Protein AF-A0A1H6WUT4-F1 (afdb_monomer)

Radius of gyration: 21.3 Å; Cα contacts (8 Å, |Δi|>4): 400; chains: 1; bounding box: 52×47×61 Å

InterPro domains:
  IPR001387 Cro/C1-type, helix-turn-helix domain [PF01381] (263-311)
  IPR001387 Cro/C1-type, helix-turn-helix domain [PS50943] (28-77)
  IPR001387 Cro/C1-type, helix-turn-helix domain [PS50943] (262-315)
  IPR001387 Cro/C1-type, helix-turn-helix domain [SM00530] (23-77)
  IPR001387 Cro/C1-type, helix-turn-helix domain [SM00530] (261-315)
  IPR001387 Cro/C1-type, helix-turn-helix domain [cd00093] (26-73)
  IPR001387 Cro/C1-type, helix-turn-helix domain [cd00093] (262-315)
  IPR010982 Lambda repressor-like, DNA-binding domain superfamily [SSF47413] (19-80)
  IPR010982 Lambda repressor-like, DNA-binding domain superfamily [SSF47413] (259-316)
  IPR011990 Tetratricopeptide-like helical domain superfamily [G3DSA:1.25.40.10] (15-260)
  IPR011990 Tetratricopeptide-like helical domain superfamily [G3DSA:1.25.40.10] (261-324)
  IPR053163 HTH-type transcriptional regulator Rgg-like [PTHR37038] (19-124)

Secondary structure (DSSP, 8-state):
---EEEE---S-S-PPEEEHHHHHHHHHHHTT--HHHHHTTTS-HHHHHHHTTTSSPPPHHHHHHHHHHTT--STTEEEEE-HHHHHHHHHHHHHHHHHHTT-HHHHHHHHHT--SPPPHHHHHHHHHHHHHHHT-HHHHHHHHHHH-TTGGG--GGG----HHHHHHHHHHHHHTTHHHH-HHHHHHHHHHHHHHS-HHHHHHHHHHHHHHHHTS---HHHHHHHHHHHHHHHHHHHHHT----TTPPP----EEEHHHHHHHHHHHTT--HHHHHTTTS-HHHHHHHHTTSS---HHHHHHHHHHTT--SSEEEPPTTS-GGGT-

Sequence (327 aa):
MDYAMIVSCKGSEIMKTIDIGALCYRVRKRRDISQEKLIYGICKQSAYSKFEKNEISLSKDMTERLLKRLGLSSSNFLFLISQKDHEYQKWKKHLIQLINVKDYDKAFKALQLRKEKENDLQHQFHLFILGYLTNDLNMIQQALLITLPKLNHIYLPEMALSADEMKMLLYYWKKEGRLLQNTNVIKNCMEYTDLYYVDEEKAKLFDYELDIMKQIKMEEKDQLLYRYFSMKRDALFHQYHFHHDALSFEIANNSMPLHTYLYNKRIEKNMTQEEISENICSVVTYSRFESGKQDMNSNSIKQLFHKLNLEYGYVLCDDHWQIDDVL

Structure (mmCIF, N/CA/C/O backbone):
data_AF-A0A1H6WUT4-F1
#
_entry.id   AF-A0A1H6WUT4-F1
#
loop_
_atom_site.group_PDB
_atom_site.id
_atom_site.type_symbol
_atom_site.label_atom_id
_atom_site.label_alt_id
_atom_site.label_comp_id
_atom_site.label_asym_id
_atom_site.label_entity_id
_atom_site.label_seq_id
_atom_site.pdbx_PDB_ins_code
_atom_site.Cartn_x
_atom_site.Cartn_y
_atom_site.Cartn_z
_atom_site.occupancy
_atom_site.B_iso_or_equiv
_atom_site.auth_seq_id
_atom_site.auth_comp_id
_atom_site.auth_asym_id
_atom_site.auth_atom_id
_atom_site.pdbx_PDB_model_num
ATOM 1 N N . MET A 1 1 ? 5.344 5.199 -16.132 1.00 40.03 1 MET A N 1
ATOM 2 C CA . MET A 1 1 ? 6.516 4.387 -15.761 1.00 40.03 1 MET A CA 1
ATOM 3 C C . MET A 1 1 ? 5.986 3.018 -15.448 1.00 40.03 1 MET A C 1
ATOM 5 O O . MET A 1 1 ? 4.986 2.935 -14.742 1.00 40.03 1 MET A O 1
ATOM 9 N N . ASP A 1 2 ? 6.606 1.998 -16.017 1.00 48.25 2 ASP A N 1
ATOM 10 C CA . ASP A 1 2 ? 6.235 0.609 -15.799 1.00 48.25 2 ASP A CA 1
ATOM 11 C C . ASP A 1 2 ? 7.256 -0.009 -14.854 1.00 48.25 2 ASP A C 1
ATOM 13 O O . ASP A 1 2 ? 8.460 0.207 -14.986 1.00 48.25 2 ASP A O 1
ATOM 17 N N . TYR A 1 3 ? 6.751 -0.750 -13.882 1.00 61.97 3 TYR A N 1
ATOM 18 C CA . TYR A 1 3 ? 7.521 -1.354 -12.809 1.00 61.97 3 TYR A CA 1
ATOM 19 C C . TYR A 1 3 ? 7.647 -2.840 -13.133 1.00 61.97 3 TYR A C 1
ATOM 21 O O . TYR A 1 3 ? 6.720 -3.422 -13.707 1.00 61.97 3 TYR A O 1
ATOM 29 N N . ALA A 1 4 ? 8.772 -3.449 -12.774 1.00 55.84 4 ALA A N 1
ATOM 30 C CA . ALA A 1 4 ? 8.865 -4.903 -12.721 1.00 55.84 4 ALA A CA 1
ATOM 31 C C . ALA A 1 4 ? 8.655 -5.343 -11.268 1.00 55.84 4 ALA A C 1
ATOM 33 O O . ALA A 1 4 ? 8.980 -4.614 -10.333 1.00 55.84 4 ALA A O 1
ATOM 34 N N . MET A 1 5 ? 8.105 -6.530 -11.064 1.00 57.53 5 MET A N 1
ATOM 35 C CA . MET A 1 5 ? 8.052 -7.174 -9.755 1.00 57.53 5 MET A CA 1
ATOM 36 C C . MET A 1 5 ? 8.759 -8.515 -9.847 1.00 57.53 5 MET A C 1
ATOM 38 O O . MET A 1 5 ? 8.739 -9.159 -10.895 1.00 57.53 5 MET A O 1
ATOM 42 N N . ILE A 1 6 ? 9.417 -8.863 -8.749 1.00 55.28 6 ILE A N 1
ATOM 43 C CA . ILE A 1 6 ? 10.094 -10.131 -8.486 1.00 55.28 6 ILE A CA 1
ATOM 44 C C . ILE A 1 6 ? 9.696 -10.516 -7.057 1.00 55.28 6 ILE A C 1
ATOM 46 O O . ILE A 1 6 ? 9.450 -9.636 -6.237 1.00 55.28 6 ILE A O 1
ATOM 50 N N . VAL A 1 7 ? 9.617 -11.796 -6.708 1.00 49.38 7 VAL A N 1
ATOM 51 C CA . VAL A 1 7 ? 9.350 -12.201 -5.314 1.00 49.38 7 VAL A CA 1
ATOM 52 C C . VAL A 1 7 ? 10.631 -12.478 -4.540 1.00 49.38 7 VAL A C 1
ATOM 54 O O . VAL A 1 7 ? 11.606 -13.002 -5.074 1.00 49.38 7 VAL A O 1
ATOM 57 N N . SER A 1 8 ? 10.604 -12.134 -3.253 1.00 43.28 8 SER A N 1
ATOM 58 C CA . SER A 1 8 ? 11.626 -12.486 -2.272 1.00 43.28 8 SER A CA 1
ATOM 59 C C . SER A 1 8 ? 11.173 -13.712 -1.472 1.00 43.28 8 SER A C 1
ATOM 61 O O . SER A 1 8 ? 10.745 -13.581 -0.326 1.00 43.28 8 SER A O 1
ATOM 63 N N . CYS A 1 9 ? 11.265 -14.908 -2.057 1.00 42.28 9 CYS A N 1
ATOM 64 C CA . CYS A 1 9 ? 10.932 -16.142 -1.341 1.00 42.28 9 CYS A CA 1
ATOM 65 C C . CYS A 1 9 ? 11.987 -16.512 -0.288 1.00 42.28 9 CYS A C 1
ATOM 67 O O . CYS A 1 9 ? 13.192 -16.371 -0.503 1.00 42.28 9 CYS A O 1
ATOM 69 N N . LYS A 1 10 ? 11.509 -17.073 0.825 1.00 39.03 10 LYS A N 1
ATOM 70 C CA . LYS A 1 10 ? 12.271 -17.967 1.704 1.00 39.03 10 LYS A CA 1
ATOM 71 C C . LYS A 1 10 ? 11.689 -19.369 1.526 1.00 39.03 10 LYS A C 1
ATOM 73 O O . LYS A 1 10 ? 10.478 -19.504 1.593 1.00 39.03 10 LYS A O 1
ATOM 78 N N . GLY A 1 11 ? 12.530 -20.388 1.369 1.00 39.09 11 GLY A N 1
ATOM 79 C CA . GLY A 1 11 ? 12.075 -21.771 1.173 1.00 39.09 11 GLY A CA 1
ATOM 80 C C . GLY A 1 11 ? 12.078 -22.210 -0.292 1.00 39.09 11 GLY A C 1
ATOM 81 O O . GLY A 1 11 ? 12.146 -21.384 -1.204 1.00 39.09 11 GLY A O 1
ATOM 82 N N . SER A 1 12 ? 12.101 -23.525 -0.497 1.00 39.50 12 SER A N 1
ATOM 83 C CA . SER A 1 12 ? 12.397 -24.164 -1.779 1.00 39.50 12 SER A CA 1
ATOM 84 C C . SER A 1 12 ? 11.651 -25.488 -1.940 1.00 39.50 12 SER A C 1
ATOM 86 O O . SER A 1 12 ? 11.967 -26.430 -1.220 1.00 39.50 12 SER A O 1
ATOM 88 N N . GLU A 1 13 ? 10.774 -25.588 -2.939 1.00 42.19 13 GLU A N 1
ATOM 89 C CA . GLU A 1 13 ? 10.870 -26.517 -4.080 1.00 42.19 13 GLU A CA 1
ATOM 90 C C . GLU A 1 13 ? 9.737 -26.224 -5.093 1.00 42.19 13 GLU A C 1
ATOM 92 O O . GLU A 1 13 ? 8.742 -25.603 -4.753 1.00 42.19 13 GLU A O 1
ATOM 97 N N . ILE A 1 14 ? 9.935 -26.575 -6.374 1.00 40.59 14 ILE A N 1
ATOM 98 C CA . ILE A 1 14 ? 8.989 -26.413 -7.512 1.00 40.59 14 ILE A CA 1
ATOM 99 C C . ILE A 1 14 ? 8.104 -25.141 -7.473 1.00 40.59 14 ILE A C 1
ATOM 101 O O . ILE A 1 14 ? 6.873 -25.186 -7.463 1.00 40.59 14 ILE A O 1
ATOM 105 N N . MET A 1 15 ? 8.744 -23.974 -7.545 1.00 48.25 15 MET A N 1
ATOM 106 C CA . MET A 1 15 ? 8.045 -22.693 -7.663 1.00 48.25 15 MET A CA 1
ATOM 107 C C . MET A 1 15 ? 7.322 -22.572 -9.012 1.00 48.25 15 MET A C 1
ATOM 109 O O . MET A 1 15 ? 7.964 -22.536 -10.063 1.00 48.25 15 MET A O 1
ATOM 113 N N . LYS A 1 16 ? 5.991 -22.436 -8.997 1.00 52.38 16 LYS A N 1
ATOM 114 C CA . LYS A 1 16 ? 5.232 -21.963 -10.168 1.00 52.38 16 LYS A CA 1
ATOM 115 C C . LYS A 1 16 ? 5.210 -20.432 -10.162 1.00 52.38 16 LYS A C 1
ATOM 117 O O . LYS A 1 16 ? 4.917 -19.812 -9.139 1.00 52.38 16 LYS A O 1
ATOM 122 N N . THR A 1 17 ? 5.504 -19.833 -11.311 1.00 59.47 17 THR A N 1
ATOM 123 C CA . THR A 1 17 ? 5.595 -18.382 -11.488 1.00 59.47 17 THR A CA 1
ATOM 124 C C . THR A 1 17 ? 4.282 -17.831 -12.057 1.00 59.47 17 THR A C 1
ATOM 126 O O . THR A 1 17 ? 3.708 -18.379 -13.001 1.00 59.47 17 THR A O 1
ATOM 129 N N . ILE A 1 18 ? 3.752 -16.756 -11.465 1.00 67.69 18 ILE A N 1
ATOM 130 C CA . ILE A 1 18 ? 2.485 -16.119 -11.866 1.00 67.69 18 ILE A CA 1
ATOM 131 C C . ILE A 1 18 ? 2.655 -14.605 -11.995 1.00 67.69 18 ILE A C 1
ATOM 133 O O . ILE A 1 18 ? 3.284 -13.983 -11.153 1.00 67.69 18 ILE A O 1
ATOM 137 N N . ASP A 1 19 ? 2.083 -13.976 -13.020 1.00 79.62 19 ASP A N 1
ATOM 138 C CA . ASP A 1 19 ? 2.068 -12.510 -13.088 1.00 79.62 19 ASP A CA 1
ATOM 139 C C . ASP A 1 19 ? 1.200 -11.908 -11.968 1.00 79.62 19 ASP A C 1
ATOM 141 O O . ASP A 1 19 ? 0.126 -12.425 -11.641 1.00 79.62 19 ASP A O 1
ATOM 145 N N . ILE A 1 20 ? 1.640 -10.786 -11.403 1.00 81.75 20 ILE A N 1
ATOM 146 C CA . ILE A 1 20 ? 0.923 -10.035 -10.366 1.00 81.75 20 ILE A CA 1
ATOM 147 C C . ILE A 1 20 ? -0.528 -9.673 -10.750 1.00 81.75 20 ILE A C 1
ATOM 149 O O . ILE A 1 20 ? -1.420 -9.697 -9.896 1.00 81.75 20 ILE A O 1
ATOM 153 N N . GLY A 1 21 ? -0.789 -9.371 -12.023 1.00 87.06 21 GLY A N 1
ATOM 154 C CA . GLY A 1 21 ? -2.115 -9.064 -12.554 1.00 87.06 21 GLY A CA 1
ATOM 155 C C . GLY A 1 21 ? -3.026 -10.287 -12.547 1.00 87.06 21 GLY A C 1
ATOM 156 O O . GLY A 1 21 ? -4.148 -10.236 -12.031 1.00 87.06 21 GLY A O 1
ATOM 157 N N . ALA A 1 22 ? -2.505 -11.414 -13.032 1.00 84.44 22 ALA A N 1
ATOM 158 C CA . ALA A 1 22 ? -3.178 -12.707 -12.988 1.00 84.44 22 ALA A CA 1
ATOM 159 C C . ALA A 1 22 ? -3.416 -13.198 -11.545 1.00 84.44 22 ALA A C 1
ATOM 161 O O . ALA A 1 22 ? -4.485 -13.743 -11.260 1.00 84.44 22 ALA A O 1
ATOM 162 N N . LEU A 1 23 ? -2.477 -12.968 -10.618 1.00 85.12 23 LEU A N 1
ATOM 163 C CA . LEU A 1 23 ? -2.671 -13.237 -9.187 1.00 85.12 23 LEU A CA 1
ATOM 164 C C . LEU A 1 23 ? -3.844 -12.424 -8.632 1.00 85.12 23 LEU A C 1
ATOM 166 O O . LEU A 1 23 ? -4.740 -12.987 -7.998 1.00 85.12 23 LEU A O 1
ATOM 170 N N . CYS A 1 24 ? -3.870 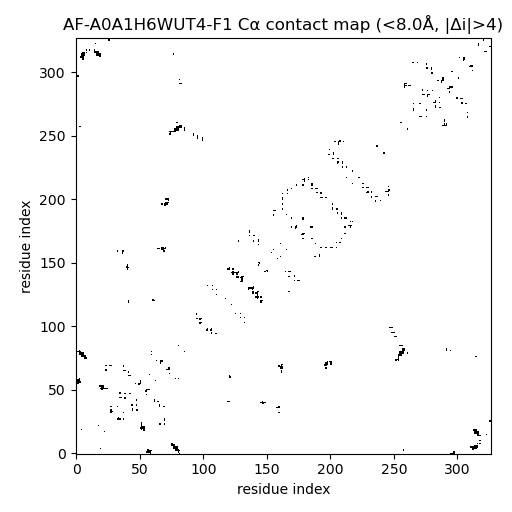-11.117 -8.911 1.00 89.38 24 CYS A N 1
ATOM 171 C CA . CYS A 1 24 ? -4.958 -10.249 -8.473 1.00 89.38 24 CYS A CA 1
ATOM 172 C C . CYS A 1 24 ? -6.311 -10.733 -9.012 1.00 89.38 24 CYS A C 1
ATOM 174 O O . CYS A 1 24 ? -7.248 -10.868 -8.229 1.00 89.38 24 CYS A O 1
ATOM 176 N N . TYR A 1 25 ? -6.396 -11.080 -10.301 1.00 91.56 25 TYR A N 1
ATOM 177 C CA . TYR A 1 25 ? -7.600 -11.660 -10.906 1.00 91.56 25 TYR A CA 1
ATOM 178 C C . TYR A 1 25 ? -8.086 -12.913 -10.162 1.00 91.56 25 TYR A C 1
ATOM 180 O O . TYR A 1 25 ? -9.265 -12.995 -9.807 1.00 91.56 25 TYR A O 1
ATOM 188 N N . ARG A 1 26 ? -7.192 -13.876 -9.893 1.00 86.75 26 ARG A N 1
ATOM 189 C CA . ARG A 1 26 ? -7.545 -15.152 -9.243 1.00 86.75 26 ARG A CA 1
ATOM 190 C C . ARG A 1 26 ? -8.041 -14.946 -7.815 1.00 86.75 26 ARG A C 1
ATOM 192 O O . ARG A 1 26 ? -9.140 -15.392 -7.485 1.00 86.75 26 ARG A O 1
ATOM 199 N N . VAL A 1 27 ? -7.284 -14.221 -6.987 1.00 87.06 27 VAL A N 1
ATOM 200 C CA . VAL A 1 27 ? -7.659 -13.958 -5.584 1.00 87.06 27 VAL A CA 1
ATOM 201 C C . VAL A 1 27 ? -8.952 -13.144 -5.514 1.00 87.06 27 VAL A C 1
ATOM 203 O O . VAL A 1 27 ? -9.839 -13.460 -4.719 1.00 87.06 27 VAL A O 1
ATOM 206 N N . ARG A 1 28 ? -9.11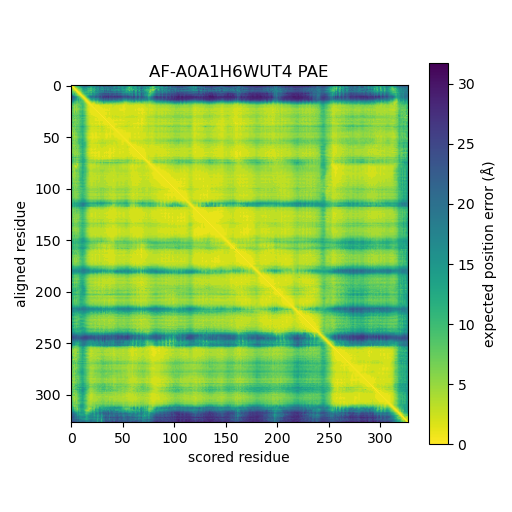8 -12.153 -6.400 1.00 92.19 28 ARG A N 1
ATOM 207 C CA . ARG A 1 28 ? -10.351 -11.366 -6.509 1.00 92.19 28 ARG A CA 1
ATOM 208 C C . ARG A 1 28 ? -11.559 -12.241 -6.860 1.00 92.19 28 ARG A C 1
ATOM 210 O O . ARG A 1 28 ? -12.612 -12.084 -6.246 1.00 92.19 28 ARG A O 1
ATOM 217 N N . LYS A 1 29 ? -11.419 -13.150 -7.831 1.00 93.12 29 LYS A N 1
ATOM 218 C CA . LYS A 1 29 ? -12.494 -14.052 -8.274 1.00 93.12 29 LYS A CA 1
ATOM 219 C C . LYS A 1 29 ? -12.884 -15.076 -7.212 1.00 93.12 29 LYS A C 1
ATOM 221 O O . LYS A 1 29 ? -14.074 -15.252 -6.984 1.00 93.12 29 LYS A O 1
ATOM 226 N N . ARG A 1 30 ? -11.912 -15.682 -6.525 1.00 86.75 30 ARG A N 1
ATOM 227 C CA . ARG A 1 30 ? -12.153 -16.618 -5.408 1.00 86.75 30 ARG A CA 1
ATOM 228 C C . ARG A 1 30 ? -12.887 -15.967 -4.229 1.00 86.75 30 ARG A C 1
ATOM 230 O O . ARG A 1 30 ? -13.641 -16.637 -3.538 1.00 86.75 30 ARG A O 1
ATOM 237 N N . ARG A 1 31 ? -12.691 -14.660 -4.017 1.00 84.94 31 ARG A N 1
ATOM 238 C CA . ARG A 1 31 ? -13.345 -13.863 -2.961 1.00 84.94 31 ARG A CA 1
ATOM 239 C C . ARG A 1 31 ? -14.644 -13.165 -3.401 1.00 84.94 31 ARG A C 1
ATOM 241 O O . ARG A 1 31 ? -15.154 -12.339 -2.652 1.00 84.94 31 ARG A O 1
ATOM 248 N N . ASP A 1 32 ? -15.131 -13.440 -4.614 1.00 89.38 32 ASP A N 1
ATOM 249 C CA . ASP A 1 32 ? -16.281 -12.779 -5.258 1.00 89.38 32 ASP A CA 1
ATOM 250 C C . ASP A 1 32 ? -16.263 -11.235 -5.185 1.00 89.38 32 ASP A C 1
ATOM 252 O O . ASP A 1 32 ? -17.256 -10.549 -4.941 1.00 89.38 32 ASP A O 1
ATOM 256 N N . ILE A 1 33 ? -15.082 -10.647 -5.385 1.00 91.50 33 ILE A N 1
ATOM 257 C CA . ILE A 1 33 ? -14.912 -9.192 -5.412 1.00 91.50 33 ILE A CA 1
ATOM 258 C C . ILE A 1 33 ? -15.063 -8.705 -6.866 1.00 91.50 33 ILE A C 1
ATOM 260 O O . ILE A 1 33 ? -14.434 -9.223 -7.793 1.00 91.50 33 ILE A O 1
ATOM 264 N N . SER A 1 34 ? -15.876 -7.675 -7.117 1.00 94.38 34 SER A N 1
ATOM 265 C CA . SER A 1 34 ? -15.934 -7.047 -8.446 1.00 94.38 34 SER A CA 1
ATOM 266 C C . SER A 1 34 ? -14.681 -6.196 -8.709 1.00 94.38 34 SER A C 1
ATOM 268 O O . SER A 1 34 ? -14.040 -5.712 -7.775 1.00 94.38 34 SER A O 1
ATOM 270 N N . GLN A 1 35 ? -14.308 -5.997 -9.981 1.00 96.06 35 GLN A N 1
ATOM 271 C CA . GLN A 1 35 ? -13.203 -5.083 -10.317 1.00 96.06 35 GLN A CA 1
ATOM 272 C C . GLN A 1 35 ? -13.487 -3.676 -9.767 1.00 96.06 35 GLN A C 1
ATOM 274 O O . GLN A 1 35 ? -12.628 -3.100 -9.111 1.00 96.06 35 GLN A O 1
ATOM 279 N N . GLU A 1 36 ? -14.717 -3.180 -9.942 1.00 92.75 36 GLU A N 1
ATOM 280 C CA . GLU A 1 36 ? -15.184 -1.887 -9.430 1.00 92.75 36 GLU A CA 1
ATOM 281 C C . GLU A 1 36 ? -14.992 -1.741 -7.910 1.00 92.75 36 GLU A C 1
ATOM 283 O O . GLU A 1 36 ? -14.395 -0.760 -7.463 1.00 92.75 36 GLU A O 1
ATOM 288 N N . LYS A 1 37 ? -15.421 -2.742 -7.123 1.00 91.81 37 LYS A N 1
ATOM 289 C CA . LYS A 1 37 ? -15.253 -2.779 -5.659 1.00 91.81 37 LYS A CA 1
ATOM 290 C C . LYS A 1 37 ? -13.779 -2.712 -5.264 1.00 91.81 37 LYS A C 1
ATOM 292 O O . LYS A 1 37 ? -13.418 -1.963 -4.359 1.00 91.81 37 LYS A O 1
ATOM 297 N N . LEU A 1 38 ? -12.919 -3.470 -5.946 1.00 94.06 38 LEU A N 1
ATOM 298 C CA . LEU A 1 38 ? -11.495 -3.525 -5.620 1.00 94.06 38 LEU A CA 1
ATOM 299 C C . LEU A 1 38 ? -10.752 -2.225 -5.956 1.00 94.06 38 LEU A C 1
ATOM 301 O O . LEU A 1 38 ? -9.914 -1.783 -5.171 1.00 94.06 38 LEU A O 1
ATOM 305 N N . ILE A 1 39 ? -11.043 -1.603 -7.101 1.00 94.12 39 ILE A N 1
ATOM 306 C CA . ILE A 1 39 ? -10.296 -0.432 -7.598 1.00 94.12 39 ILE A CA 1
ATOM 307 C C . ILE A 1 39 ? -10.842 0.910 -7.116 1.00 94.12 39 ILE A C 1
ATOM 309 O O . ILE A 1 39 ? -10.301 1.947 -7.502 1.00 94.12 39 ILE A O 1
ATOM 313 N N . TYR A 1 40 ? -11.919 0.907 -6.330 1.00 89.56 40 TYR A N 1
ATOM 314 C CA . TYR A 1 40 ? -12.639 2.104 -5.907 1.00 89.56 40 TYR A CA 1
ATOM 315 C C . TYR A 1 40 ? -11.692 3.163 -5.316 1.00 89.56 40 TYR A C 1
ATOM 317 O O . TYR A 1 40 ? -11.050 2.915 -4.298 1.00 89.56 40 TYR A O 1
ATOM 325 N N . GLY A 1 41 ? -11.552 4.311 -5.989 1.00 86.12 41 GLY A N 1
ATOM 326 C CA . GLY A 1 41 ? -10.629 5.384 -5.592 1.00 86.12 41 GLY A CA 1
ATOM 327 C C . GLY A 1 41 ? -9.125 5.107 -5.797 1.00 86.12 41 GLY A C 1
ATOM 328 O O . GLY A 1 41 ? -8.300 5.834 -5.258 1.00 86.12 41 GLY A O 1
ATOM 329 N N . ILE A 1 42 ? -8.743 4.075 -6.561 1.00 91.00 42 ILE A N 1
ATOM 330 C CA . ILE A 1 42 ? -7.337 3.730 -6.871 1.00 91.00 42 ILE A CA 1
ATOM 331 C C . ILE A 1 42 ? -6.992 4.024 -8.331 1.00 91.00 42 ILE A C 1
ATOM 333 O O . ILE A 1 42 ? -5.993 4.678 -8.620 1.00 91.00 42 ILE A O 1
ATOM 337 N N . CYS A 1 43 ? -7.761 3.474 -9.274 1.00 91.25 43 CYS A N 1
ATOM 338 C CA . CYS A 1 43 ? -7.451 3.582 -10.699 1.00 91.25 43 CYS A CA 1
ATOM 339 C C . CYS A 1 43 ? -8.694 3.395 -11.580 1.00 91.25 4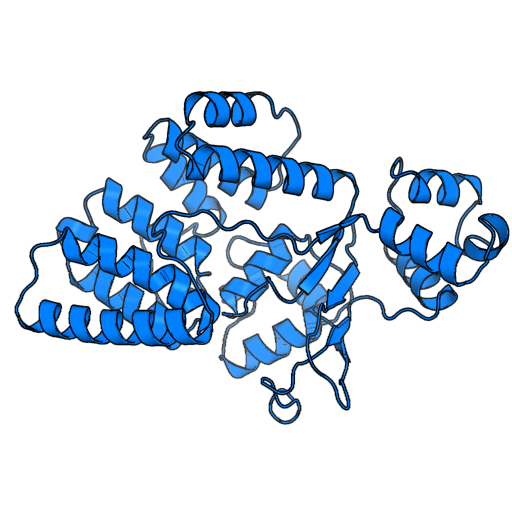3 CYS A C 1
ATOM 341 O O . CYS A 1 43 ? -9.770 3.021 -11.117 1.00 91.25 43 CYS A O 1
ATOM 343 N N . LYS A 1 44 ? -8.552 3.676 -12.881 1.00 93.25 44 LYS A N 1
ATOM 344 C CA . LYS A 1 44 ? -9.644 3.536 -13.854 1.00 93.25 44 LYS A CA 1
ATOM 345 C C . LYS A 1 44 ? -9.903 2.065 -14.182 1.00 93.25 44 LYS A C 1
ATOM 347 O O . LYS A 1 44 ? -8.965 1.312 -14.435 1.00 93.25 44 LYS A O 1
ATOM 352 N N . GLN A 1 45 ? -11.179 1.710 -14.330 1.00 95.75 45 GLN A N 1
ATOM 353 C CA . GLN A 1 45 ? -11.658 0.382 -14.737 1.00 95.75 45 GLN A CA 1
ATOM 354 C C . GLN A 1 45 ? -10.917 -0.198 -15.956 1.00 95.75 45 GLN A C 1
ATOM 356 O O . GLN A 1 45 ? -10.540 -1.370 -15.962 1.00 95.75 45 GLN A O 1
ATOM 361 N N . SER A 1 46 ? -10.647 0.628 -16.970 1.00 95.81 46 SER A N 1
ATOM 362 C CA . SER A 1 46 ? -9.910 0.226 -18.174 1.00 95.81 46 SER A CA 1
ATOM 363 C C . SER A 1 46 ? -8.420 -0.035 -17.936 1.00 95.81 46 SER A C 1
ATOM 365 O O . SER A 1 46 ? -7.850 -0.873 -18.625 1.00 95.81 46 SER A O 1
ATOM 367 N N . ALA A 1 47 ? -7.787 0.637 -16.971 1.00 93.88 47 ALA A N 1
ATOM 368 C CA . ALA A 1 47 ? -6.404 0.359 -16.590 1.00 93.88 47 ALA A CA 1
ATOM 369 C C . ALA A 1 47 ? -6.324 -0.966 -15.821 1.00 93.88 47 ALA A C 1
ATOM 371 O O . ALA A 1 47 ? -5.545 -1.843 -16.183 1.00 93.88 47 ALA A O 1
ATOM 372 N N . TYR A 1 48 ? -7.197 -1.167 -14.831 1.00 95.31 48 TYR A N 1
ATOM 373 C CA . TYR A 1 48 ? -7.202 -2.406 -14.053 1.00 95.31 48 TYR A CA 1
ATOM 374 C C . TYR A 1 48 ? -7.560 -3.645 -14.886 1.00 95.31 48 TYR A C 1
ATOM 376 O O . TYR A 1 48 ? -6.924 -4.685 -14.754 1.00 95.31 48 TYR A O 1
ATOM 384 N N . SER A 1 49 ? -8.504 -3.517 -15.825 1.00 95.75 49 SER A N 1
ATOM 385 C CA . SER A 1 49 ? -8.862 -4.608 -16.748 1.00 95.75 49 SER A CA 1
ATOM 386 C C . SER A 1 49 ? -7.708 -5.040 -17.663 1.00 95.75 49 SER A C 1
ATOM 388 O O . SER A 1 49 ? -7.717 -6.162 -18.161 1.00 95.75 49 SER A O 1
ATOM 390 N N . LYS A 1 50 ? -6.740 -4.148 -17.912 1.00 92.88 50 LYS A N 1
ATOM 391 C CA . LYS A 1 50 ? -5.505 -4.437 -18.654 1.00 92.88 50 LYS A CA 1
ATOM 392 C C . LYS A 1 50 ? -4.410 -4.992 -17.749 1.00 92.88 50 LYS A C 1
ATOM 394 O O . LYS A 1 50 ? -3.679 -5.885 -18.160 1.00 92.88 50 LYS A O 1
ATOM 399 N N . PHE A 1 51 ? -4.331 -4.494 -16.517 1.00 90.56 51 PHE A N 1
ATOM 400 C CA . PHE A 1 51 ? -3.437 -5.009 -15.485 1.00 9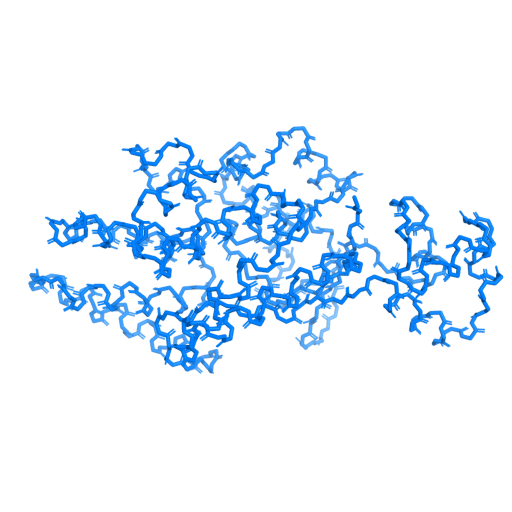0.56 51 PHE A CA 1
ATOM 401 C C . PHE A 1 51 ? -3.738 -6.479 -15.161 1.00 90.56 51 PHE A C 1
ATOM 403 O O . PHE A 1 51 ? -2.826 -7.288 -15.224 1.00 90.56 51 PHE A O 1
ATOM 410 N N . GLU A 1 52 ? -5.003 -6.872 -14.957 1.00 92.00 52 GLU A N 1
ATOM 411 C CA . GLU A 1 52 ? -5.388 -8.288 -14.751 1.00 92.00 52 GLU A CA 1
ATOM 412 C C . GLU A 1 52 ? -5.049 -9.226 -15.927 1.00 92.00 52 GLU A C 1
ATOM 414 O O . GLU A 1 52 ? -5.052 -10.444 -15.766 1.00 92.00 52 GLU A O 1
ATOM 419 N N . LYS A 1 53 ? -4.778 -8.664 -17.111 1.00 88.44 53 LYS A N 1
ATOM 420 C CA . LYS A 1 53 ? -4.363 -9.380 -18.327 1.00 88.44 53 LYS A CA 1
ATOM 421 C C . LYS A 1 53 ? -2.868 -9.242 -18.623 1.00 88.44 53 LYS A C 1
ATOM 423 O O . LYS A 1 53 ? -2.419 -9.663 -19.687 1.00 88.44 53 LYS A O 1
ATOM 428 N N . ASN A 1 54 ? -2.112 -8.614 -17.724 1.00 80.88 54 ASN A N 1
ATOM 429 C CA . ASN A 1 54 ? -0.672 -8.378 -17.837 1.00 80.88 54 ASN A CA 1
ATOM 430 C C . ASN A 1 54 ? -0.291 -7.482 -19.047 1.00 80.88 54 ASN A C 1
ATOM 432 O O . ASN A 1 54 ? 0.864 -7.433 -19.484 1.00 80.88 54 ASN A O 1
ATOM 436 N N . GLU A 1 55 ? -1.265 -6.746 -19.602 1.00 83.94 55 GLU A N 1
ATOM 437 C CA . GLU A 1 55 ? -1.071 -5.836 -20.739 1.00 83.94 55 GLU A CA 1
ATOM 438 C C . GLU A 1 55 ? -0.331 -4.552 -20.317 1.00 83.94 55 GLU A C 1
ATOM 440 O O . GLU A 1 55 ? 0.416 -3.983 -21.115 1.00 83.94 55 GLU A O 1
ATOM 445 N N . ILE A 1 56 ? -0.527 -4.095 -19.071 1.00 83.31 56 ILE A N 1
ATOM 446 C CA . ILE A 1 56 ? 0.115 -2.904 -18.485 1.00 83.31 56 ILE A CA 1
ATOM 447 C C . ILE A 1 56 ? 0.551 -3.162 -17.037 1.00 83.31 56 ILE A C 1
ATOM 449 O O . ILE A 1 56 ? -0.093 -3.940 -16.335 1.00 83.31 56 ILE A O 1
ATOM 453 N N . SER A 1 57 ? 1.562 -2.430 -16.562 1.00 80.31 57 SER A N 1
ATOM 454 C CA . SER A 1 57 ? 1.898 -2.358 -15.133 1.00 80.31 57 SER A CA 1
ATOM 455 C C . SER A 1 57 ? 1.177 -1.183 -14.455 1.00 80.31 57 SER A C 1
ATOM 457 O O . SER A 1 57 ? 0.920 -0.149 -15.073 1.00 80.31 57 SER A O 1
ATOM 459 N N . LEU A 1 58 ? 0.882 -1.313 -13.159 1.00 85.44 58 LEU A N 1
ATOM 460 C CA . LEU A 1 58 ? 0.452 -0.202 -12.297 1.00 85.44 58 LEU A CA 1
ATOM 461 C C . LEU A 1 58 ? 1.627 0.304 -11.444 1.00 85.44 58 LEU A C 1
ATOM 463 O O . LEU A 1 58 ? 2.695 -0.309 -11.422 1.00 85.44 58 LEU A O 1
ATOM 467 N N . SER A 1 59 ? 1.459 1.437 -10.750 1.00 84.69 59 SER A N 1
ATOM 468 C CA . SER A 1 59 ? 2.500 1.937 -9.839 1.00 84.69 59 SER A CA 1
ATOM 469 C C . SER A 1 59 ? 2.687 1.033 -8.621 1.00 84.69 59 SER A C 1
ATOM 471 O O . SER A 1 59 ? 1.776 0.276 -8.276 1.00 84.69 59 SER A O 1
ATOM 473 N N . LYS A 1 60 ? 3.842 1.135 -7.937 1.00 85.12 60 LYS A N 1
ATOM 474 C CA . LYS A 1 60 ? 4.053 0.444 -6.649 1.00 85.12 60 LYS A CA 1
ATOM 475 C C . LYS A 1 60 ? 2.904 0.752 -5.688 1.00 85.12 60 LYS A C 1
ATOM 477 O O . LYS A 1 60 ? 2.250 -0.176 -5.235 1.00 85.12 60 LYS A O 1
ATOM 482 N N . ASP A 1 61 ? 2.624 2.036 -5.450 1.00 87.06 61 ASP A N 1
ATOM 483 C CA . ASP A 1 61 ? 1.595 2.471 -4.495 1.00 87.06 61 ASP A CA 1
ATOM 484 C C . ASP A 1 61 ? 0.198 1.911 -4.853 1.00 87.06 61 ASP A C 1
ATOM 486 O O . ASP A 1 61 ? -0.531 1.455 -3.973 1.00 87.06 61 ASP A O 1
ATOM 490 N N . MET A 1 62 ? -0.169 1.888 -6.145 1.00 90.19 62 MET A N 1
ATOM 491 C CA . MET A 1 62 ? -1.442 1.309 -6.606 1.00 90.19 62 MET A CA 1
ATOM 492 C C . MET A 1 62 ? -1.477 -0.209 -6.431 1.00 90.19 62 MET A C 1
ATOM 494 O O . MET A 1 62 ? -2.459 -0.743 -5.923 1.00 90.19 62 MET A O 1
ATOM 498 N N . THR A 1 63 ? -0.415 -0.904 -6.839 1.00 89.00 63 THR A N 1
ATOM 499 C CA . THR A 1 63 ? -0.331 -2.369 -6.761 1.00 89.00 63 THR A CA 1
ATOM 500 C C . THR A 1 63 ? -0.347 -2.838 -5.310 1.00 89.00 63 THR A C 1
ATOM 502 O O . THR A 1 63 ? -1.122 -3.719 -4.960 1.00 89.00 63 THR A O 1
ATOM 505 N N . GLU A 1 64 ? 0.443 -2.203 -4.444 1.00 87.56 64 GLU A N 1
ATOM 506 C CA . GLU A 1 64 ? 0.478 -2.474 -3.007 1.00 87.56 64 GLU A CA 1
ATOM 507 C C . GLU A 1 64 ? -0.895 -2.259 -2.354 1.00 87.56 64 GLU A C 1
ATOM 509 O O . GLU A 1 64 ? -1.356 -3.125 -1.609 1.00 87.56 64 GLU A O 1
ATOM 514 N N . ARG A 1 65 ? -1.603 -1.170 -2.693 1.00 90.44 65 ARG A N 1
ATOM 515 C CA . ARG A 1 65 ? -2.980 -0.953 -2.223 1.00 90.44 65 ARG A CA 1
ATOM 516 C C . ARG A 1 65 ? -3.918 -2.069 -2.696 1.00 90.44 65 ARG A C 1
ATOM 518 O O . ARG A 1 65 ? -4.696 -2.570 -1.889 1.00 90.44 65 ARG A O 1
ATOM 525 N N . LEU A 1 66 ? -3.848 -2.475 -3.966 1.00 92.44 66 LEU A N 1
ATOM 526 C CA . LEU A 1 66 ? -4.694 -3.535 -4.534 1.00 92.44 66 LEU A CA 1
ATOM 527 C C . LEU A 1 66 ? -4.434 -4.900 -3.876 1.00 92.44 66 LEU A C 1
ATOM 529 O O . LEU A 1 66 ? -5.391 -5.580 -3.510 1.00 92.44 66 LEU A O 1
ATOM 533 N N . LEU A 1 67 ? -3.168 -5.268 -3.652 1.00 87.88 67 LEU A N 1
ATOM 534 C CA . LEU A 1 67 ? -2.785 -6.479 -2.916 1.00 87.88 67 LEU A CA 1
ATOM 535 C C . LEU A 1 67 ? -3.345 -6.458 -1.488 1.00 87.88 67 LEU A C 1
ATOM 537 O O . LEU A 1 67 ? -4.047 -7.389 -1.095 1.00 87.88 67 LEU A O 1
ATOM 541 N N . LYS A 1 68 ? -3.134 -5.364 -0.746 1.00 87.38 68 LYS A N 1
ATOM 542 C CA . LYS A 1 68 ? -3.637 -5.225 0.630 1.00 87.38 68 LYS A CA 1
ATOM 543 C C . LYS A 1 68 ? -5.173 -5.201 0.706 1.00 87.38 68 LYS A C 1
ATOM 545 O O . LYS A 1 68 ? -5.734 -5.680 1.688 1.00 87.38 68 LYS A O 1
ATOM 550 N N . ARG A 1 69 ? -5.883 -4.710 -0.323 1.00 91.94 69 ARG A N 1
ATOM 551 C CA . ARG A 1 69 ? -7.357 -4.825 -0.448 1.00 91.94 69 ARG A CA 1
ATOM 552 C C . ARG A 1 69 ? -7.834 -6.243 -0.783 1.00 91.94 69 ARG A C 1
ATOM 554 O O . ARG A 1 69 ? -8.931 -6.628 -0.391 1.00 91.94 69 ARG A O 1
ATOM 561 N N . LEU A 1 70 ? -7.006 -7.039 -1.459 1.00 88.31 70 LEU A N 1
ATOM 562 C CA . LEU A 1 70 ? -7.185 -8.490 -1.603 1.00 88.31 70 LEU A CA 1
ATOM 563 C C . LEU A 1 70 ? -6.751 -9.270 -0.352 1.00 88.31 70 LEU A C 1
ATOM 565 O O . LEU A 1 70 ? -6.750 -10.499 -0.365 1.00 88.31 70 LEU A O 1
ATOM 569 N N . GLY A 1 71 ? -6.403 -8.567 0.729 1.00 80.50 71 GLY A N 1
ATOM 570 C CA . GLY A 1 71 ? -5.947 -9.139 1.987 1.00 80.50 71 GLY A CA 1
ATOM 571 C C . GLY A 1 71 ? -4.541 -9.723 1.946 1.00 80.50 71 GLY A C 1
ATOM 572 O O . GLY A 1 71 ? -4.173 -10.394 2.899 1.00 80.50 71 GLY A O 1
ATOM 573 N N . LEU A 1 72 ? -3.772 -9.493 0.879 1.00 79.44 72 LEU A N 1
ATOM 574 C CA . LEU A 1 72 ? -2.408 -9.990 0.705 1.00 79.44 72 LEU A CA 1
ATOM 575 C C . LEU A 1 72 ? -1.392 -9.007 1.300 1.00 79.44 72 LEU A C 1
ATOM 577 O O . LEU A 1 72 ? -1.519 -7.794 1.137 1.00 79.44 72 LEU A O 1
ATOM 581 N N . SER A 1 73 ? -0.341 -9.535 1.924 1.00 76.44 73 SER A N 1
ATOM 582 C CA . SER A 1 73 ? 0.783 -8.729 2.403 1.00 76.44 73 SER A CA 1
ATOM 583 C C . SER A 1 73 ? 1.733 -8.368 1.261 1.00 76.44 73 SER A C 1
ATOM 585 O O . SER A 1 73 ? 2.137 -9.234 0.487 1.00 76.44 73 SER A O 1
ATOM 587 N N . SER A 1 74 ? 2.126 -7.097 1.152 1.00 75.75 74 SER A N 1
ATOM 588 C CA . SER A 1 74 ? 3.098 -6.640 0.148 1.00 75.75 74 SER A CA 1
ATOM 589 C C . SER A 1 74 ? 4.546 -7.011 0.499 1.00 75.75 74 SER A C 1
ATOM 591 O O . SER A 1 74 ? 5.412 -6.952 -0.377 1.00 75.75 74 SER A O 1
ATOM 593 N N . SER A 1 75 ? 4.833 -7.401 1.746 1.00 71.44 75 SER A N 1
ATOM 594 C CA . SER A 1 75 ? 6.195 -7.566 2.279 1.00 71.44 75 SER A CA 1
ATOM 595 C C . SER A 1 75 ? 7.040 -8.602 1.520 1.00 71.44 75 SER A C 1
ATOM 597 O O . SER A 1 75 ? 8.240 -8.392 1.338 1.00 71.44 75 SER A O 1
ATOM 599 N N . ASN A 1 76 ? 6.406 -9.654 0.993 1.00 67.19 76 ASN A N 1
ATOM 600 C CA . ASN A 1 76 ? 7.049 -10.747 0.249 1.00 67.19 76 ASN A CA 1
ATOM 601 C C . ASN A 1 76 ? 7.421 -10.392 -1.212 1.00 67.19 76 ASN A C 1
ATOM 603 O O . ASN A 1 76 ? 8.153 -11.132 -1.875 1.00 67.19 76 ASN A O 1
ATOM 607 N N . PHE A 1 77 ? 6.944 -9.257 -1.733 1.00 73.50 77 PHE A N 1
ATOM 608 C CA . PHE A 1 77 ? 7.130 -8.834 -3.126 1.00 73.50 77 PHE A CA 1
ATOM 609 C C . PHE A 1 77 ? 8.247 -7.787 -3.245 1.00 73.50 77 PHE A C 1
ATOM 611 O O . PHE A 1 77 ? 8.117 -6.689 -2.711 1.00 73.50 77 PHE A O 1
ATOM 618 N N . LEU A 1 78 ? 9.312 -8.072 -4.000 1.00 76.44 78 LEU A N 1
ATOM 619 C CA . LEU A 1 78 ? 10.329 -7.090 -4.385 1.00 76.44 78 LEU A CA 1
ATOM 620 C C . LEU A 1 78 ? 9.854 -6.272 -5.599 1.00 76.44 78 LEU A C 1
ATOM 622 O O . LEU A 1 78 ? 9.849 -6.729 -6.743 1.00 76.44 78 LEU A O 1
ATOM 626 N N . PHE A 1 79 ? 9.513 -5.011 -5.358 1.00 79.62 79 PHE A N 1
ATOM 627 C CA . PHE A 1 79 ? 9.161 -4.056 -6.403 1.00 79.62 79 PHE A CA 1
ATOM 628 C C . PHE A 1 79 ? 10.426 -3.442 -7.021 1.00 79.62 79 PHE A C 1
ATOM 630 O O . PHE A 1 79 ? 11.181 -2.737 -6.346 1.00 79.62 79 PHE A O 1
ATOM 637 N N . LEU A 1 80 ? 10.639 -3.656 -8.318 1.00 82.88 80 LEU A N 1
ATOM 638 C CA . LEU A 1 80 ? 11.665 -2.972 -9.100 1.00 82.88 80 LEU A CA 1
ATOM 639 C C . LEU A 1 80 ? 11.080 -1.696 -9.707 1.00 82.88 80 LEU A C 1
ATOM 641 O O . LEU A 1 80 ? 10.215 -1.738 -10.587 1.00 82.88 80 LEU A O 1
ATOM 645 N N . ILE A 1 81 ? 11.535 -0.555 -9.200 1.00 85.25 81 ILE A N 1
ATOM 646 C CA . ILE A 1 81 ? 10.859 0.734 -9.371 1.00 85.25 81 ILE A CA 1
ATOM 647 C C . ILE A 1 81 ? 11.743 1.785 -10.049 1.00 85.25 81 ILE A C 1
ATOM 649 O O . ILE A 1 81 ? 12.957 1.607 -10.151 1.00 85.25 81 ILE A O 1
ATOM 653 N N . SER A 1 82 ? 11.145 2.877 -10.541 1.00 86.06 82 SER A N 1
ATOM 654 C CA . SER A 1 82 ? 11.926 4.001 -11.075 1.00 86.06 82 SER A CA 1
ATOM 655 C C . SER A 1 82 ? 12.824 4.594 -9.982 1.00 86.06 82 SER A C 1
ATOM 657 O O . SER A 1 82 ? 12.532 4.475 -8.786 1.00 86.06 82 SER A O 1
ATOM 659 N N . GLN A 1 83 ? 13.901 5.277 -10.373 1.00 87.56 83 GLN A N 1
ATOM 660 C CA . GLN A 1 83 ? 14.751 5.969 -9.400 1.00 87.56 83 GLN A CA 1
ATOM 661 C C . GLN A 1 83 ? 13.959 7.039 -8.624 1.00 87.56 83 GLN A C 1
ATOM 663 O O . GLN A 1 83 ? 14.110 7.147 -7.408 1.00 87.56 83 GLN A O 1
ATOM 668 N N . LYS A 1 84 ? 13.039 7.746 -9.296 1.00 87.06 84 LYS A N 1
ATOM 669 C CA . LYS A 1 84 ? 12.161 8.749 -8.678 1.00 87.06 84 LYS A CA 1
ATOM 670 C C . LYS A 1 84 ? 11.242 8.138 -7.613 1.00 87.06 84 LYS A C 1
ATOM 672 O O . LYS A 1 84 ? 11.107 8.665 -6.511 1.00 87.06 84 LYS A O 1
ATOM 677 N N . ASP A 1 85 ? 10.610 7.006 -7.914 1.00 86.62 85 ASP A N 1
ATOM 678 C CA . ASP A 1 85 ? 9.726 6.346 -6.949 1.00 86.62 85 ASP A CA 1
ATOM 679 C C . ASP A 1 85 ? 10.528 5.756 -5.786 1.00 86.62 85 ASP A C 1
ATOM 681 O O . ASP A 1 85 ? 10.063 5.775 -4.650 1.00 86.62 85 ASP A O 1
ATOM 685 N N . HIS A 1 86 ? 11.758 5.297 -6.021 1.00 87.56 86 HIS A N 1
ATOM 686 C CA . HIS A 1 86 ? 12.656 4.866 -4.950 1.00 87.56 86 HIS A CA 1
ATOM 687 C C . HIS A 1 86 ? 13.076 6.017 -4.025 1.00 87.56 86 HIS A C 1
ATOM 689 O O . HIS A 1 86 ? 13.139 5.828 -2.808 1.00 87.56 86 HIS A O 1
ATOM 695 N N . GLU A 1 87 ? 13.301 7.216 -4.562 1.00 89.81 87 GLU A N 1
ATOM 696 C CA . GLU A 1 87 ? 13.519 8.433 -3.772 1.00 89.81 87 GLU A CA 1
ATOM 697 C C . GLU A 1 87 ? 12.285 8.782 -2.926 1.00 89.81 87 GLU A C 1
ATOM 699 O O . GLU A 1 87 ? 12.421 9.024 -1.723 1.00 89.81 87 GLU A O 1
ATOM 704 N N . TYR A 1 88 ? 11.075 8.677 -3.489 1.00 90.12 88 TYR A N 1
ATOM 705 C CA . TYR A 1 88 ? 9.835 8.808 -2.717 1.00 90.12 88 TYR A CA 1
ATOM 706 C C . TYR A 1 88 ? 9.714 7.759 -1.600 1.00 90.12 88 TYR A C 1
ATOM 708 O O . TYR A 1 88 ? 9.420 8.118 -0.461 1.00 90.12 88 TYR A O 1
ATOM 716 N N . GLN A 1 89 ? 9.972 6.476 -1.875 1.00 87.50 89 GLN A N 1
ATOM 717 C CA . GLN A 1 89 ? 9.884 5.418 -0.858 1.00 87.50 89 GLN A CA 1
ATOM 718 C C . GLN A 1 89 ? 10.935 5.615 0.254 1.00 87.50 89 GLN A C 1
ATOM 720 O O . GLN A 1 89 ? 10.628 5.406 1.429 1.00 87.50 89 GLN A O 1
ATOM 725 N N . LYS A 1 90 ? 12.143 6.096 -0.078 1.00 90.25 90 LYS A N 1
ATOM 726 C CA . LYS A 1 90 ? 13.166 6.502 0.905 1.00 90.25 90 LYS A CA 1
ATOM 727 C C . LYS A 1 90 ? 12.700 7.664 1.783 1.00 90.25 90 LYS A C 1
ATOM 729 O O . LYS A 1 90 ? 12.842 7.588 3.003 1.00 90.25 90 LYS A O 1
ATOM 734 N N . TRP A 1 91 ? 12.128 8.711 1.188 1.00 92.75 91 TRP A N 1
ATOM 735 C CA . TRP A 1 91 ? 11.558 9.844 1.922 1.00 92.75 91 TRP A CA 1
ATOM 736 C C . TRP A 1 91 ? 10.399 9.404 2.830 1.00 92.75 91 TRP A C 1
ATOM 738 O O . TRP A 1 91 ? 10.401 9.721 4.018 1.00 92.75 91 TRP A O 1
ATOM 748 N N . LYS A 1 92 ? 9.471 8.591 2.309 1.00 91.19 92 LYS A N 1
ATOM 749 C CA . LYS A 1 92 ? 8.321 8.034 3.042 1.00 91.19 92 LYS A CA 1
ATOM 750 C C . LYS A 1 92 ? 8.789 7.232 4.257 1.00 91.19 92 LYS A C 1
ATOM 752 O O . LYS A 1 92 ? 8.307 7.456 5.363 1.00 91.19 92 LYS A O 1
ATOM 757 N N . LYS A 1 93 ? 9.784 6.356 4.067 1.00 88.75 93 LYS A N 1
ATOM 758 C CA . LYS A 1 93 ? 10.447 5.604 5.142 1.00 88.75 93 LYS A CA 1
ATOM 759 C C . LYS A 1 93 ? 11.066 6.526 6.192 1.00 88.75 93 LYS A C 1
ATOM 761 O O . LYS A 1 93 ? 10.846 6.302 7.377 1.00 88.75 93 LYS A O 1
ATOM 766 N N . HIS A 1 94 ? 11.823 7.544 5.784 1.00 91.94 94 HIS A N 1
ATOM 767 C CA . HIS A 1 94 ? 12.454 8.476 6.720 1.00 91.94 94 HIS A CA 1
ATOM 768 C C . HIS A 1 94 ? 11.416 9.245 7.554 1.00 91.94 94 HIS A C 1
ATOM 770 O O . HIS A 1 94 ? 11.547 9.331 8.773 1.00 91.94 94 HIS A O 1
ATOM 776 N N . LEU A 1 95 ? 10.349 9.732 6.915 1.00 93.00 95 LEU A N 1
ATOM 777 C CA . LEU A 1 95 ? 9.239 10.413 7.581 1.00 93.00 95 LEU A CA 1
ATOM 778 C C . LEU A 1 95 ? 8.541 9.502 8.605 1.00 93.00 95 LEU A C 1
ATOM 780 O O . LEU A 1 95 ? 8.331 9.904 9.747 1.00 93.00 95 LEU A O 1
ATOM 784 N N . ILE A 1 96 ? 8.253 8.257 8.222 1.00 90.00 96 ILE A N 1
ATOM 785 C CA . ILE A 1 96 ? 7.684 7.233 9.108 1.00 90.00 96 ILE A CA 1
ATOM 786 C C . ILE A 1 96 ? 8.604 6.943 10.303 1.00 90.00 96 ILE A C 1
ATOM 788 O O . ILE A 1 96 ? 8.133 6.872 11.434 1.00 90.00 96 ILE A O 1
ATOM 792 N N . GLN A 1 97 ? 9.919 6.830 10.085 1.00 89.81 97 GLN A N 1
ATOM 793 C CA . GLN A 1 97 ? 10.884 6.626 11.170 1.00 89.81 97 GLN A CA 1
ATOM 794 C C . GLN A 1 97 ? 10.846 7.769 12.190 1.00 89.81 97 GLN A C 1
ATOM 796 O O . GLN A 1 97 ? 10.828 7.495 13.387 1.00 89.81 97 GLN A O 1
ATOM 801 N N . LEU A 1 98 ? 10.785 9.025 11.731 1.00 93.06 98 LEU A N 1
ATOM 802 C CA . LEU A 1 98 ? 10.669 10.201 12.602 1.00 93.06 98 LEU A CA 1
ATOM 803 C C . LEU A 1 98 ? 9.374 10.179 13.430 1.00 93.06 98 LEU A C 1
ATOM 805 O O . LEU A 1 98 ? 9.410 10.465 14.624 1.00 93.06 98 LEU A O 1
ATOM 809 N N . ILE A 1 99 ? 8.250 9.786 12.824 1.00 91.38 99 ILE A N 1
ATOM 810 C CA . ILE A 1 99 ? 6.954 9.671 13.511 1.00 91.38 99 ILE A CA 1
ATOM 811 C C . ILE A 1 99 ? 6.979 8.557 14.563 1.00 91.38 99 ILE A C 1
ATOM 813 O O . ILE A 1 99 ? 6.562 8.793 15.695 1.00 91.38 99 ILE A O 1
ATOM 817 N N . ASN A 1 100 ? 7.523 7.381 14.234 1.00 87.94 100 ASN A N 1
ATOM 818 C CA . ASN A 1 100 ? 7.602 6.252 15.165 1.00 87.94 100 ASN A CA 1
ATOM 819 C C . ASN A 1 100 ? 8.493 6.584 16.388 1.00 87.94 100 ASN A C 1
ATOM 821 O O . ASN A 1 100 ? 8.148 6.225 17.512 1.00 87.94 100 ASN A O 1
ATOM 825 N N . VAL A 1 101 ? 9.585 7.349 16.215 1.00 90.88 101 VAL A N 1
ATOM 826 C CA . VAL A 1 101 ? 10.399 7.865 17.345 1.00 90.88 101 VAL A CA 1
ATOM 827 C C . VAL A 1 101 ? 9.848 9.154 17.980 1.00 90.88 101 VAL A C 1
ATOM 829 O O . VAL A 1 101 ? 10.485 9.717 18.869 1.00 90.88 101 VAL A O 1
ATOM 832 N N . LYS A 1 102 ? 8.658 9.607 17.561 1.00 91.94 102 LYS A N 1
ATOM 833 C CA . LYS A 1 102 ? 7.926 10.784 18.071 1.00 91.94 102 LYS A CA 1
ATOM 834 C C . LYS A 1 102 ? 8.636 12.132 17.860 1.00 91.94 102 LYS A C 1
ATOM 836 O O . LYS A 1 102 ? 8.329 13.112 18.535 1.00 91.94 102 LYS A O 1
ATOM 841 N N . ASP A 1 103 ? 9.542 12.210 16.886 1.00 95.38 103 ASP A N 1
ATOM 842 C CA . ASP A 1 103 ? 10.225 13.440 16.463 1.00 95.38 103 ASP A CA 1
ATOM 843 C C . ASP A 1 103 ? 9.362 14.210 15.447 1.00 95.38 103 ASP A C 1
ATOM 845 O O . ASP A 1 103 ? 9.657 14.312 14.249 1.00 95.38 103 ASP A O 1
ATOM 849 N N . TYR A 1 104 ? 8.221 14.701 15.935 1.00 95.31 104 TYR A N 1
ATOM 850 C CA . TYR A 1 104 ? 7.188 15.323 15.106 1.00 95.31 104 TYR A CA 1
ATOM 851 C C . TYR A 1 104 ? 7.653 16.631 14.447 1.00 95.31 104 TYR A C 1
ATOM 853 O O . TYR A 1 104 ? 7.255 16.912 13.318 1.00 95.31 104 TYR A O 1
ATOM 861 N N . ASP A 1 105 ? 8.555 17.387 15.083 1.00 96.38 105 ASP A N 1
ATOM 862 C CA . ASP A 1 105 ? 9.125 18.616 14.515 1.00 96.38 105 ASP A CA 1
ATOM 863 C C . ASP A 1 105 ? 9.967 18.339 13.265 1.00 96.38 105 ASP A C 1
ATOM 865 O O . ASP A 1 105 ? 9.868 19.064 12.266 1.00 96.38 105 ASP A O 1
ATOM 869 N N . LYS A 1 106 ? 10.812 17.296 13.287 1.00 96.62 106 LYS A N 1
ATOM 870 C CA . LYS A 1 106 ? 11.555 16.887 12.088 1.00 96.62 106 LYS A CA 1
ATOM 871 C C . LYS A 1 106 ? 10.633 16.245 11.062 1.00 96.62 106 LYS A C 1
ATOM 873 O O . LYS A 1 106 ? 10.819 16.512 9.877 1.00 96.62 106 LYS A O 1
ATOM 878 N N . ALA A 1 107 ? 9.637 15.463 11.484 1.00 96.12 107 ALA A N 1
ATOM 879 C CA . ALA A 1 107 ? 8.652 14.880 10.572 1.00 96.12 107 ALA A CA 1
ATOM 880 C C . ALA A 1 107 ? 7.905 15.973 9.784 1.00 96.12 107 ALA A C 1
ATOM 882 O O . ALA A 1 107 ? 7.857 15.932 8.555 1.00 96.12 107 ALA A O 1
ATOM 883 N N . PHE A 1 108 ? 7.417 17.010 10.467 1.00 96.06 108 PHE A N 1
ATOM 884 C CA . PHE A 1 108 ? 6.729 18.141 9.844 1.00 96.06 108 PHE A CA 1
ATOM 885 C C . PHE A 1 108 ? 7.632 18.906 8.862 1.00 96.06 108 PHE A C 1
ATOM 887 O O . PHE A 1 108 ? 7.229 19.183 7.731 1.00 96.06 108 PHE A O 1
ATOM 894 N N . LYS A 1 109 ? 8.892 19.173 9.236 1.00 95.88 109 LYS A N 1
ATOM 895 C CA . LYS A 1 109 ? 9.883 19.798 8.337 1.00 95.88 109 LYS A CA 1
ATOM 896 C C . LYS A 1 109 ? 10.180 18.929 7.109 1.00 95.88 109 LYS A C 1
ATOM 898 O O . LYS A 1 109 ? 10.212 19.442 5.993 1.00 95.88 109 LYS A O 1
ATOM 903 N N . ALA A 1 110 ? 10.366 17.621 7.291 1.00 94.69 110 ALA A N 1
ATOM 904 C CA . ALA A 1 110 ? 10.606 16.677 6.198 1.00 94.69 110 ALA A CA 1
ATOM 905 C C . ALA A 1 110 ? 9.406 16.568 5.239 1.00 94.69 110 ALA A C 1
ATOM 907 O O . ALA A 1 110 ? 9.604 16.379 4.036 1.00 94.69 110 ALA A O 1
ATOM 908 N N . LEU A 1 111 ? 8.183 16.732 5.755 1.00 93.94 111 LEU A N 1
ATOM 909 C CA . LEU A 1 111 ? 6.956 16.789 4.964 1.00 93.94 111 LEU A CA 1
ATOM 910 C C . LEU A 1 111 ? 6.878 18.073 4.122 1.00 93.94 111 LEU A C 1
ATOM 912 O O . LEU A 1 111 ? 6.704 17.995 2.907 1.00 93.94 111 LEU A O 1
ATOM 916 N N . GLN A 1 112 ? 7.095 19.243 4.734 1.00 90.75 112 GLN A N 1
ATOM 917 C CA . GLN A 1 112 ? 7.028 20.544 4.047 1.00 90.75 112 GLN A CA 1
ATOM 918 C C . GLN A 1 112 ? 8.119 20.766 2.987 1.00 90.75 112 GLN A C 1
ATOM 920 O O . GLN A 1 112 ? 7.917 21.529 2.043 1.00 90.75 112 GLN A O 1
ATOM 925 N N . LEU A 1 113 ? 9.288 20.133 3.125 1.00 90.69 113 LEU A N 1
ATOM 926 C CA . LEU A 1 113 ? 10.391 20.293 2.170 1.00 90.69 113 LEU A CA 1
ATOM 927 C C . LEU A 1 113 ? 10.155 19.577 0.827 1.00 90.69 113 LEU A C 1
ATOM 929 O O . LEU A 1 113 ? 10.858 19.873 -0.145 1.00 90.69 113 LEU A O 1
ATOM 933 N N . ARG A 1 114 ? 9.180 18.661 0.737 1.00 87.25 114 ARG A N 1
ATOM 934 C CA . ARG A 1 114 ? 8.876 17.935 -0.502 1.00 87.25 114 ARG A CA 1
ATOM 935 C C . ARG A 1 114 ? 8.097 18.828 -1.476 1.00 87.25 114 ARG A C 1
ATOM 937 O O . ARG A 1 114 ? 6.964 19.209 -1.216 1.00 87.25 114 ARG A O 1
ATOM 944 N N . LYS A 1 115 ? 8.706 19.128 -2.629 1.00 80.75 115 LYS A N 1
ATOM 945 C CA . LYS A 1 115 ? 8.131 19.989 -3.690 1.00 80.75 115 LYS A CA 1
ATOM 946 C C . LYS A 1 115 ? 7.646 19.233 -4.930 1.00 80.75 115 LYS A C 1
ATOM 948 O O . LYS A 1 115 ? 7.195 19.846 -5.894 1.00 80.75 115 LYS A O 1
ATOM 953 N N . GLU A 1 116 ? 7.812 17.916 -4.958 1.00 79.75 116 GLU A N 1
ATOM 954 C CA . GLU A 1 116 ? 7.461 17.108 -6.123 1.00 79.75 116 GLU A CA 1
ATOM 955 C C . GLU A 1 116 ? 5.954 16.936 -6.288 1.00 79.75 116 GLU A C 1
ATOM 957 O O . GLU A 1 116 ? 5.223 16.782 -5.315 1.00 79.75 116 GLU A O 1
ATOM 962 N N . LYS A 1 117 ? 5.500 16.871 -7.546 1.00 79.31 117 LYS A N 1
ATOM 963 C CA . LYS A 1 117 ? 4.114 16.523 -7.854 1.00 79.31 117 LYS A CA 1
ATOM 964 C C . LYS A 1 117 ? 3.821 15.077 -7.449 1.00 79.31 117 LYS A C 1
ATOM 966 O O . LYS A 1 117 ? 4.406 14.139 -7.999 1.00 79.31 117 LYS A O 1
ATOM 971 N N . GLU A 1 118 ? 2.875 14.942 -6.533 1.00 80.81 118 GLU A N 1
ATOM 972 C CA . GLU A 1 118 ? 2.363 13.686 -5.995 1.00 80.81 118 GLU A CA 1
ATOM 973 C C . GLU A 1 118 ? 1.323 13.061 -6.947 1.00 80.81 118 GLU A C 1
ATOM 975 O O . GLU A 1 118 ? 0.672 13.760 -7.729 1.00 80.81 118 GLU A O 1
ATOM 980 N N . ASN A 1 119 ? 1.182 11.732 -6.904 1.00 87.81 119 ASN A N 1
ATOM 981 C CA . ASN A 1 119 ? -0.009 11.043 -7.417 1.00 87.81 119 ASN A CA 1
ATOM 982 C C . ASN A 1 119 ? -1.071 10.948 -6.306 1.00 87.81 119 ASN A C 1
ATOM 984 O O . ASN A 1 119 ? -0.747 11.173 -5.143 1.00 87.81 119 ASN A O 1
ATOM 988 N N . ASP A 1 120 ? -2.304 10.574 -6.642 1.00 90.69 120 ASP A N 1
ATOM 989 C CA . ASP A 1 120 ? -3.442 10.576 -5.710 1.00 90.69 120 ASP A CA 1
ATOM 990 C C . ASP A 1 120 ? -3.169 9.800 -4.400 1.00 90.69 120 ASP A C 1
ATOM 992 O O . ASP A 1 120 ? -3.479 10.288 -3.316 1.00 90.69 120 ASP A O 1
ATOM 996 N N . LEU A 1 121 ? -2.499 8.641 -4.460 1.00 90.75 121 LEU A N 1
ATOM 997 C CA . LEU A 1 121 ? -2.149 7.849 -3.268 1.00 90.75 121 LEU A CA 1
ATOM 998 C C . LEU A 1 121 ? -0.998 8.464 -2.457 1.00 90.75 121 LEU A C 1
ATOM 1000 O O . LEU A 1 121 ? -0.981 8.374 -1.229 1.00 90.75 121 LEU A O 1
ATOM 1004 N N . GLN A 1 122 ? -0.043 9.114 -3.125 1.00 91.50 122 GLN A N 1
ATOM 1005 C CA . GLN A 1 122 ? 1.010 9.880 -2.450 1.00 91.50 122 GLN A CA 1
ATOM 1006 C C . GLN A 1 122 ? 0.433 11.130 -1.775 1.00 91.50 122 GLN A C 1
ATOM 1008 O O . GLN A 1 122 ? 0.849 11.469 -0.671 1.00 91.50 122 GLN A O 1
ATOM 1013 N N . HIS A 1 123 ? -0.572 11.752 -2.393 1.00 93.12 123 HIS A N 1
ATOM 1014 C CA . HIS A 1 123 ? -1.287 12.900 -1.851 1.00 93.12 123 HIS A CA 1
ATOM 1015 C C . HIS A 1 123 ? -2.190 12.521 -0.669 1.00 93.12 123 HIS A C 1
ATOM 1017 O O . HIS A 1 123 ? -2.202 13.217 0.342 1.00 93.12 123 HIS A O 1
ATOM 1023 N N . GLN A 1 124 ? -2.865 11.367 -0.729 1.00 94.69 124 GLN A N 1
ATOM 1024 C CA . GLN A 1 124 ? -3.545 10.774 0.429 1.00 94.69 124 GLN A CA 1
ATOM 1025 C C . GLN A 1 124 ? -2.580 10.596 1.604 1.00 94.69 124 GLN A C 1
ATOM 1027 O O . GLN A 1 124 ? -2.894 11.004 2.721 1.00 94.69 124 GLN A O 1
ATOM 1032 N N . PHE A 1 125 ? -1.400 10.016 1.362 1.00 93.56 125 PHE A N 1
ATOM 1033 C CA . PHE A 1 125 ? -0.388 9.862 2.405 1.00 93.56 125 PHE A CA 1
ATOM 1034 C C . PHE A 1 125 ? 0.065 11.224 2.957 1.00 93.56 125 PHE A C 1
ATOM 1036 O O . PHE A 1 125 ? 0.108 11.396 4.173 1.00 93.56 125 PHE A O 1
ATOM 1043 N N . HIS A 1 126 ? 0.320 12.210 2.092 1.00 94.31 126 HIS A N 1
ATOM 1044 C CA . HIS A 1 126 ? 0.680 13.568 2.502 1.00 94.31 126 HIS A CA 1
ATOM 1045 C C . HIS A 1 126 ? -0.379 14.198 3.414 1.00 94.31 126 HIS A C 1
ATOM 1047 O O . HIS A 1 126 ? -0.052 14.630 4.519 1.00 94.31 126 HIS A O 1
ATOM 1053 N N . LEU A 1 127 ? -1.643 14.229 2.981 1.00 95.62 127 LEU A N 1
ATOM 1054 C CA . LEU A 1 127 ? -2.753 14.813 3.739 1.00 95.62 127 LEU A CA 1
ATOM 1055 C C . LEU A 1 127 ? -2.980 14.094 5.074 1.00 95.62 127 LEU A C 1
ATOM 1057 O O . LEU A 1 127 ? -3.200 14.755 6.089 1.00 95.62 127 LEU A O 1
ATOM 1061 N N . PHE A 1 128 ? -2.888 12.759 5.097 1.00 95.81 128 PHE A N 1
ATOM 1062 C CA . PHE A 1 128 ? -3.071 11.986 6.324 1.00 95.81 128 PHE A CA 1
ATOM 1063 C C . PHE A 1 128 ? -1.968 12.279 7.346 1.00 95.81 128 PHE A C 1
ATOM 1065 O O . PHE A 1 128 ? -2.268 12.529 8.512 1.00 95.81 128 PHE A O 1
ATOM 1072 N N . ILE A 1 129 ? -0.698 12.297 6.922 1.00 95.31 129 ILE A N 1
ATOM 1073 C CA . ILE A 1 129 ? 0.419 12.614 7.822 1.00 95.31 129 ILE A CA 1
ATOM 1074 C C . ILE A 1 129 ? 0.390 14.087 8.245 1.00 95.31 129 ILE A C 1
ATOM 1076 O O . ILE A 1 129 ? 0.644 14.377 9.414 1.00 95.31 129 ILE A O 1
ATOM 1080 N N . LEU A 1 130 ? 0.036 15.013 7.348 1.00 95.44 130 LEU A N 1
ATOM 1081 C CA . LEU A 1 130 ? -0.104 16.426 7.698 1.00 95.44 130 LEU A CA 1
ATOM 1082 C C . LEU A 1 130 ? -1.171 16.605 8.782 1.00 95.44 130 LEU A C 1
ATOM 1084 O O . LEU A 1 130 ? -0.858 17.139 9.841 1.00 95.44 130 LEU A O 1
ATOM 1088 N N . GLY A 1 131 ? -2.380 16.077 8.563 1.00 96.06 131 GLY A N 1
ATOM 1089 C CA . GLY A 1 131 ? -3.478 16.137 9.529 1.00 96.06 131 GLY A CA 1
ATOM 1090 C C . GLY A 1 131 ? -3.205 15.375 10.831 1.00 96.06 131 GLY A C 1
ATOM 1091 O O . GLY A 1 131 ? -3.643 15.806 11.895 1.00 96.06 131 GLY A O 1
ATOM 1092 N N . TYR A 1 132 ? -2.424 14.289 10.793 1.00 94.88 132 TYR A N 1
ATOM 1093 C CA . TYR A 1 132 ? -1.927 13.618 12.000 1.00 94.88 132 TYR A CA 1
ATOM 1094 C C . TYR A 1 132 ? -1.010 14.538 12.823 1.00 94.88 132 TYR A C 1
ATOM 1096 O O . TYR A 1 132 ? -1.197 14.661 14.033 1.00 94.88 132 TYR A O 1
ATOM 1104 N N . LEU A 1 133 ? -0.039 15.197 12.176 1.00 94.75 133 LEU A N 1
ATOM 1105 C CA . LEU A 1 133 ? 0.951 16.061 12.835 1.00 94.75 133 LEU A CA 1
ATOM 1106 C C . LEU A 1 133 ? 0.350 17.389 13.323 1.00 94.75 133 LEU A C 1
ATOM 1108 O O . LEU A 1 133 ? 0.736 17.876 14.382 1.00 94.75 133 LEU A O 1
ATOM 1112 N N . THR A 1 134 ? -0.594 17.971 12.580 1.00 95.38 134 THR A N 1
ATOM 1113 C CA . THR A 1 134 ? -1.285 19.222 12.949 1.00 95.38 134 THR A CA 1
ATOM 1114 C C . THR A 1 134 ? -2.533 19.002 13.804 1.00 95.38 134 THR A C 1
ATOM 1116 O O . THR A 1 134 ? -3.109 19.971 14.296 1.00 95.38 134 THR A O 1
ATOM 1119 N N . ASN A 1 135 ? -2.958 17.746 13.991 1.00 94.56 135 ASN A N 1
ATOM 1120 C CA . ASN A 1 135 ? -4.241 17.370 14.589 1.00 94.56 135 ASN A CA 1
ATOM 1121 C C . ASN A 1 135 ? -5.465 17.958 13.835 1.00 94.56 135 ASN A C 1
ATOM 1123 O O . ASN A 1 135 ? -6.510 18.212 14.436 1.00 94.56 135 ASN A O 1
ATOM 1127 N N . ASP A 1 136 ? -5.348 18.160 12.517 1.00 96.44 136 ASP A N 1
ATOM 1128 C CA . ASP A 1 136 ? -6.424 18.643 11.643 1.00 96.44 136 ASP A CA 1
ATOM 1129 C C . ASP A 1 136 ? -7.288 17.479 11.120 1.00 96.44 136 ASP A C 1
ATOM 1131 O O . ASP A 1 136 ? -6.892 16.700 10.244 1.00 96.44 136 ASP A O 1
ATOM 1135 N N . LEU A 1 137 ? -8.510 17.382 11.651 1.00 96.06 137 LEU A N 1
ATOM 1136 C CA . LEU A 1 137 ? -9.486 16.357 11.276 1.00 96.06 137 LEU A CA 1
ATOM 1137 C C . LEU A 1 137 ? -9.982 16.497 9.825 1.00 96.06 137 LEU A C 1
ATOM 1139 O O . LEU A 1 137 ? -10.292 15.484 9.195 1.00 96.06 137 LEU A O 1
ATOM 1143 N N . ASN A 1 138 ? -10.024 17.713 9.272 1.00 96.62 138 ASN A N 1
ATOM 1144 C CA . ASN A 1 138 ? -10.477 17.952 7.900 1.00 96.62 138 ASN A CA 1
ATOM 1145 C C . ASN A 1 138 ? -9.441 17.447 6.890 1.00 96.62 138 ASN A C 1
ATOM 1147 O O . ASN A 1 138 ? -9.812 16.835 5.890 1.00 96.62 138 ASN A O 1
ATOM 1151 N N . MET A 1 139 ? -8.145 17.632 7.164 1.00 96.81 139 MET A N 1
ATOM 1152 C CA . MET A 1 139 ? -7.072 17.065 6.331 1.00 96.81 139 MET A CA 1
ATOM 1153 C C . MET A 1 139 ? -7.112 15.531 6.317 1.00 96.81 139 MET A C 1
ATOM 1155 O O . MET A 1 139 ? -6.991 14.916 5.257 1.00 96.81 139 MET A O 1
ATOM 1159 N N . ILE A 1 140 ? -7.365 14.905 7.472 1.00 97.00 140 ILE A N 1
ATOM 1160 C CA . ILE A 1 140 ? -7.543 13.447 7.574 1.00 97.00 140 ILE A CA 1
ATOM 1161 C C . ILE A 1 140 ? -8.778 12.989 6.781 1.00 97.00 140 ILE A C 1
ATOM 1163 O O . ILE A 1 140 ? -8.719 11.986 6.068 1.00 97.00 140 ILE A O 1
ATOM 1167 N N . GLN A 1 141 ? -9.887 13.733 6.855 1.00 96.94 141 GLN A N 1
ATOM 1168 C CA . GLN A 1 141 ? -11.095 13.442 6.080 1.00 96.94 141 GLN A CA 1
ATOM 1169 C C . GLN A 1 141 ? -10.833 13.526 4.567 1.00 96.94 141 GLN A C 1
ATOM 1171 O O . GLN A 1 141 ? -11.225 12.627 3.823 1.00 96.94 141 GLN A O 1
ATOM 1176 N N . GLN A 1 142 ? -10.124 14.563 4.109 1.00 96.38 142 GLN A N 1
ATOM 1177 C CA . GLN A 1 142 ? -9.735 14.727 2.704 1.00 96.38 142 GLN A CA 1
ATOM 1178 C C . GLN A 1 142 ? -8.824 13.587 2.227 1.00 96.38 142 GLN A C 1
ATOM 1180 O O . GLN A 1 142 ? -9.030 13.065 1.132 1.00 96.38 142 GLN A O 1
ATOM 1185 N N . ALA A 1 143 ? -7.882 13.137 3.063 1.00 96.19 143 ALA A N 1
ATOM 1186 C CA . ALA A 1 143 ? -7.054 11.970 2.770 1.00 96.19 143 ALA A CA 1
ATOM 1187 C C . ALA A 1 143 ? -7.897 10.699 2.564 1.00 96.19 143 ALA A C 1
ATOM 1189 O O . ALA A 1 143 ? -7.681 9.957 1.604 1.00 96.19 143 ALA A O 1
ATOM 1190 N N . LEU A 1 144 ? -8.883 10.452 3.434 1.00 95.62 144 LEU A N 1
ATOM 1191 C CA . LEU A 1 144 ? -9.792 9.308 3.313 1.00 95.62 144 LEU A CA 1
ATOM 1192 C C . LEU A 1 144 ? -10.655 9.384 2.049 1.00 95.62 144 LEU A C 1
ATOM 1194 O O . LEU A 1 144 ? -10.798 8.377 1.360 1.00 95.62 144 LEU A O 1
ATOM 1198 N N . LEU A 1 145 ? -11.180 10.562 1.700 1.00 95.50 145 LEU A N 1
ATOM 1199 C CA . LEU A 1 145 ? -12.055 10.752 0.535 1.00 95.50 145 LEU A CA 1
ATOM 1200 C C . LEU A 1 145 ? -11.394 10.412 -0.813 1.00 95.50 145 LEU A C 1
ATOM 1202 O O . LEU A 1 145 ? -12.115 10.114 -1.763 1.00 95.50 145 LEU A O 1
ATOM 1206 N N . ILE A 1 146 ? -10.058 10.400 -0.899 1.00 93.62 146 ILE A N 1
ATOM 1207 C CA . ILE A 1 146 ? -9.330 10.004 -2.116 1.00 93.62 146 ILE A CA 1
ATOM 1208 C C . ILE A 1 146 ? -9.603 8.536 -2.478 1.00 93.62 146 ILE A C 1
ATOM 1210 O O . ILE A 1 146 ? -9.954 8.251 -3.622 1.00 93.62 146 ILE A O 1
ATOM 1214 N N . THR A 1 147 ? -9.497 7.608 -1.518 1.00 92.50 147 THR A N 1
ATOM 1215 C CA . THR A 1 147 ? -9.766 6.178 -1.773 1.00 92.50 147 THR A CA 1
ATOM 1216 C C . THR A 1 147 ? -11.143 5.708 -1.295 1.00 92.50 147 THR A C 1
ATOM 1218 O O . THR A 1 147 ? -11.609 4.656 -1.736 1.00 92.50 147 THR A O 1
ATOM 1221 N N . LEU A 1 148 ? -11.830 6.499 -0.459 1.00 91.31 148 LEU A N 1
ATOM 1222 C CA . LEU A 1 148 ? -13.178 6.252 0.070 1.00 91.31 148 LEU A CA 1
ATOM 1223 C C . LEU A 1 148 ? -14.154 7.432 -0.183 1.00 91.31 148 LEU A C 1
ATOM 1225 O O . LEU A 1 148 ? -14.684 7.998 0.776 1.00 91.31 148 LEU A O 1
ATOM 1229 N N . PRO A 1 149 ? -14.475 7.794 -1.447 1.00 86.12 149 PRO A N 1
ATOM 1230 C CA . PRO A 1 149 ? -15.391 8.902 -1.766 1.00 86.12 149 PRO A CA 1
ATOM 1231 C C . PRO A 1 149 ? -16.779 8.873 -1.090 1.00 86.12 149 PRO A C 1
ATOM 1233 O O . PRO A 1 149 ? -17.433 9.907 -0.986 1.00 86.12 149 PRO A O 1
ATOM 1236 N N . LYS A 1 150 ? -17.250 7.705 -0.626 1.00 86.56 150 LYS A N 1
ATOM 1237 C CA . LYS A 1 150 ? -18.517 7.514 0.113 1.00 86.56 150 LYS A CA 1
ATOM 1238 C C . LYS A 1 150 ? -18.309 7.351 1.632 1.00 86.56 150 LYS A C 1
ATOM 1240 O O . LYS A 1 150 ? -19.021 6.581 2.269 1.00 86.56 150 LYS A O 1
ATOM 1245 N N . LEU A 1 151 ? -17.360 8.079 2.228 1.00 87.25 151 LEU A N 1
ATOM 1246 C CA . LEU A 1 151 ? -16.959 7.978 3.647 1.00 87.25 151 LEU A CA 1
ATOM 1247 C C . LEU A 1 151 ? -18.123 7.963 4.670 1.00 87.25 151 LEU A C 1
ATOM 1249 O O . LEU A 1 151 ? -18.039 7.289 5.696 1.00 87.25 151 LEU A O 1
ATOM 1253 N N . ASN A 1 152 ? -19.225 8.663 4.386 1.00 85.19 152 ASN A N 1
ATOM 1254 C CA . ASN A 1 152 ? -20.402 8.733 5.266 1.00 85.19 152 ASN A CA 1
ATOM 1255 C C . ASN A 1 152 ? -21.389 7.559 5.111 1.00 85.19 152 ASN A C 1
ATOM 1257 O O . ASN A 1 152 ? -22.295 7.417 5.929 1.00 85.19 152 ASN A O 1
ATOM 1261 N N . HIS A 1 153 ? -21.217 6.712 4.094 1.00 84.50 153 HIS A N 1
ATOM 1262 C CA . HIS A 1 153 ? -22.099 5.588 3.759 1.00 84.50 153 HIS A CA 1
ATOM 1263 C C . HIS A 1 153 ? -21.296 4.288 3.597 1.00 84.50 153 HIS A C 1
ATOM 1265 O O . HIS A 1 153 ? -21.447 3.558 2.621 1.00 84.50 153 HIS A O 1
ATOM 1271 N N . ILE A 1 154 ? -20.400 4.023 4.552 1.00 84.69 154 ILE A N 1
ATOM 1272 C CA . ILE A 1 154 ? -19.579 2.810 4.589 1.00 84.69 154 ILE A CA 1
ATOM 1273 C C . ILE A 1 154 ? -20.394 1.634 5.137 1.00 84.69 154 ILE A C 1
ATOM 1275 O O . ILE A 1 154 ? -20.814 1.645 6.293 1.00 84.69 154 ILE A O 1
ATOM 1279 N N . TYR A 1 155 ? -20.531 0.586 4.325 1.00 86.69 155 TYR A N 1
ATOM 1280 C CA . TYR A 1 155 ? -20.963 -0.743 4.753 1.00 86.69 155 TYR A CA 1
ATOM 1281 C C . TYR A 1 155 ? -19.801 -1.719 4.541 1.00 86.69 155 TYR A C 1
ATOM 1283 O O . TYR A 1 155 ? -19.502 -2.100 3.412 1.00 86.69 155 TYR A O 1
ATOM 1291 N N . LEU A 1 156 ? -19.097 -2.067 5.625 1.00 86.44 156 LEU A N 1
ATOM 1292 C CA . LEU A 1 156 ? -17.799 -2.755 5.563 1.00 86.44 156 LEU A CA 1
ATOM 1293 C C . LEU A 1 156 ? -17.776 -4.009 4.661 1.00 86.44 156 LEU A C 1
ATOM 1295 O O . LEU A 1 156 ? -16.861 -4.083 3.848 1.00 86.44 156 LEU A O 1
ATOM 1299 N N . PRO A 1 157 ? -18.756 -4.938 4.684 1.00 83.44 157 PRO A N 1
ATOM 1300 C CA . PRO A 1 157 ? -18.736 -6.118 3.808 1.00 83.44 157 PRO A CA 1
ATOM 1301 C C . PRO A 1 157 ? -18.718 -5.797 2.301 1.00 83.44 157 PRO A C 1
ATOM 1303 O O . PRO A 1 157 ? -18.168 -6.560 1.502 1.00 83.44 157 PRO A O 1
ATOM 1306 N N . GLU A 1 158 ? -19.271 -4.653 1.884 1.00 83.38 158 GLU A N 1
ATOM 1307 C CA . GLU A 1 158 ? -19.229 -4.175 0.494 1.00 83.38 158 GLU A CA 1
ATOM 1308 C C . GLU A 1 158 ? -17.954 -3.399 0.147 1.00 83.38 158 GLU A C 1
ATOM 1310 O O . GLU A 1 158 ? -17.630 -3.255 -1.031 1.00 83.38 158 GLU A O 1
ATOM 1315 N N . MET A 1 159 ? -17.178 -2.966 1.138 1.00 80.38 159 MET A N 1
ATOM 1316 C CA . MET A 1 159 ? -15.933 -2.234 0.933 1.00 80.38 159 MET A CA 1
ATOM 1317 C C . MET A 1 159 ? -14.756 -3.211 0.937 1.00 80.38 159 MET A C 1
ATOM 1319 O O . MET A 1 159 ? -14.469 -3.819 1.957 1.00 80.38 159 MET A O 1
ATOM 1323 N N . ALA A 1 160 ? -14.026 -3.349 -0.172 1.00 89.12 160 ALA A N 1
ATOM 1324 C CA . ALA A 1 160 ? -12.739 -4.052 -0.152 1.00 89.12 160 ALA A CA 1
ATOM 1325 C C . ALA A 1 160 ? -11.663 -3.127 0.444 1.00 89.12 160 ALA A C 1
ATOM 1327 O O . ALA A 1 160 ? -10.855 -2.576 -0.293 1.00 89.12 160 ALA A O 1
ATOM 1328 N N . LEU A 1 161 ? -11.694 -2.880 1.757 1.00 91.25 161 LEU A N 1
ATOM 1329 C CA . LEU A 1 161 ? -10.715 -2.031 2.449 1.00 91.25 161 LEU A CA 1
ATOM 1330 C C . LEU A 1 161 ? -9.394 -2.763 2.666 1.00 91.25 161 LEU A C 1
ATOM 1332 O O . LEU A 1 161 ? -9.386 -3.925 3.072 1.00 91.25 161 LEU A O 1
ATOM 1336 N N . SER A 1 162 ? -8.278 -2.054 2.503 1.00 89.38 162 SER A N 1
ATOM 1337 C CA . SER A 1 162 ? -6.951 -2.521 2.920 1.00 89.38 162 SER A CA 1
ATOM 1338 C C . SER A 1 162 ? -6.718 -2.269 4.419 1.00 89.38 162 SER A C 1
ATOM 1340 O O . SER A 1 162 ? -7.338 -1.372 4.988 1.00 89.38 162 SER A O 1
ATOM 1342 N N . ALA A 1 163 ? -5.790 -2.989 5.061 1.00 85.44 163 ALA A N 1
ATOM 1343 C CA . ALA A 1 163 ? -5.490 -2.773 6.485 1.00 85.44 163 ALA A CA 1
ATOM 1344 C C . ALA A 1 163 ? -5.078 -1.314 6.781 1.00 85.44 163 ALA A C 1
ATOM 1346 O O . ALA A 1 163 ? -5.584 -0.697 7.715 1.00 85.44 163 ALA A O 1
ATOM 1347 N N . ASP A 1 164 ? -4.244 -0.715 5.923 1.00 86.56 164 ASP A N 1
ATOM 1348 C CA . ASP A 1 164 ? -3.897 0.714 5.985 1.00 86.56 164 ASP A CA 1
ATOM 1349 C C . ASP A 1 164 ? -5.124 1.648 5.866 1.00 86.56 164 ASP A C 1
ATOM 1351 O O . ASP A 1 164 ? -5.181 2.679 6.531 1.00 86.56 164 ASP A O 1
ATOM 1355 N N . GLU A 1 165 ? -6.123 1.311 5.041 1.00 92.00 165 GLU A N 1
ATOM 1356 C CA . GLU A 1 165 ? -7.395 2.055 4.971 1.00 92.00 165 GLU A CA 1
ATOM 1357 C C . GLU A 1 165 ? -8.207 1.926 6.256 1.00 92.00 165 GLU A C 1
ATOM 1359 O O . GLU A 1 165 ? -8.694 2.940 6.758 1.00 92.00 165 GLU A O 1
ATOM 1364 N N . MET A 1 166 ? -8.295 0.720 6.823 1.00 92.00 166 MET A N 1
ATOM 1365 C CA . MET A 1 166 ? -8.957 0.502 8.108 1.00 92.00 166 MET A CA 1
ATOM 1366 C C . MET A 1 166 ? -8.268 1.296 9.228 1.00 92.00 166 MET A C 1
ATOM 1368 O O . MET A 1 166 ? -8.948 1.969 9.998 1.00 92.00 166 MET A O 1
ATOM 1372 N N . LYS A 1 167 ? -6.927 1.323 9.279 1.00 89.75 167 LYS A N 1
ATOM 1373 C CA . LYS A 1 167 ? -6.165 2.139 10.246 1.00 89.75 167 LYS A CA 1
ATOM 1374 C C . LYS A 1 167 ? -6.471 3.632 10.118 1.00 89.75 167 LYS A C 1
ATOM 1376 O O . LYS A 1 167 ? -6.756 4.277 11.127 1.00 89.75 167 LYS A O 1
ATOM 1381 N N . MET A 1 168 ? -6.455 4.183 8.899 1.00 92.56 168 MET A N 1
ATOM 1382 C CA . MET A 1 168 ? -6.794 5.597 8.670 1.00 92.56 168 MET A CA 1
ATOM 1383 C C . MET A 1 168 ? -8.243 5.911 9.079 1.00 92.56 168 MET A C 1
ATOM 1385 O O . MET A 1 168 ? -8.503 6.944 9.699 1.00 92.56 168 MET A O 1
ATOM 1389 N N . LEU A 1 169 ? -9.179 5.012 8.764 1.00 93.31 169 LEU A N 1
ATOM 1390 C CA . LEU A 1 169 ? -10.605 5.158 9.054 1.00 93.31 169 LEU A CA 1
ATOM 1391 C C . LEU A 1 169 ? -10.900 5.084 10.559 1.00 93.31 169 LEU A C 1
ATOM 1393 O O . LEU A 1 169 ? -11.602 5.941 11.095 1.00 93.31 169 LEU A O 1
ATOM 1397 N N . LEU A 1 170 ? -10.298 4.117 11.255 1.00 91.62 170 LEU A N 1
ATOM 1398 C CA . LEU A 1 170 ? -10.349 3.986 12.711 1.00 91.62 170 LEU A CA 1
ATOM 1399 C C . LEU A 1 170 ? -9.728 5.204 13.408 1.00 91.62 170 LEU A C 1
ATOM 1401 O O . LEU A 1 170 ? -10.321 5.721 14.353 1.00 91.62 170 LEU A O 1
ATOM 1405 N N . TYR A 1 171 ? -8.591 5.720 12.924 1.00 92.00 171 TYR A N 1
ATOM 1406 C CA . TYR A 1 171 ? -7.988 6.947 13.462 1.00 92.00 171 TYR A CA 1
ATOM 1407 C C . TYR A 1 171 ? -8.941 8.145 13.336 1.00 92.00 171 TYR A C 1
ATOM 1409 O O . TYR A 1 171 ? -9.158 8.874 14.307 1.00 92.00 171 TYR A O 1
ATOM 1417 N N . TYR A 1 172 ? -9.549 8.326 12.160 1.00 93.88 172 TYR A N 1
ATOM 1418 C CA . TYR A 1 172 ? -10.527 9.384 11.905 1.00 93.88 172 TYR A CA 1
ATOM 1419 C C . TYR A 1 172 ? -11.759 9.257 12.814 1.00 93.88 172 TYR A C 1
ATOM 1421 O O . TYR A 1 172 ? -12.083 10.195 13.540 1.00 93.88 172 TYR A O 1
ATOM 1429 N N . TRP A 1 173 ? -12.400 8.084 12.867 1.00 91.94 173 TRP A N 1
ATOM 1430 C CA . TRP A 1 173 ? -13.569 7.843 13.724 1.00 91.94 173 TRP A CA 1
ATOM 1431 C C . TRP A 1 173 ? -13.256 7.924 15.226 1.00 91.94 173 TRP A C 1
ATOM 1433 O O . TRP A 1 173 ? -14.136 8.272 16.017 1.00 91.94 173 TRP A O 1
ATOM 1443 N N . LYS A 1 174 ? -12.014 7.638 15.642 1.00 89.81 174 LYS A N 1
ATOM 1444 C CA . LYS A 1 174 ? -11.531 7.872 17.012 1.00 89.81 174 LYS A CA 1
ATOM 1445 C C . LYS A 1 174 ? -11.488 9.370 17.324 1.00 89.81 174 LYS A C 1
ATOM 1447 O O . LYS A 1 174 ? -12.002 9.783 18.359 1.00 89.81 174 LYS A O 1
ATOM 1452 N N . LYS A 1 175 ? -10.917 10.182 16.425 1.00 90.25 175 LYS A N 1
ATOM 1453 C CA . LYS A 1 175 ? -10.801 11.648 16.573 1.00 90.25 175 LYS A CA 1
ATOM 1454 C C . LYS A 1 175 ? -12.144 12.378 16.482 1.00 90.25 175 LYS A C 1
ATOM 1456 O O . LYS A 1 175 ? -12.359 13.332 17.217 1.00 90.25 175 LYS A O 1
ATOM 1461 N N . GLU A 1 176 ? -13.047 11.905 15.630 1.00 90.38 176 GLU A N 1
ATOM 1462 C CA . GLU A 1 176 ? -14.431 12.388 15.506 1.00 90.38 176 GLU A CA 1
ATOM 1463 C C . GLU A 1 176 ? -15.303 11.999 16.724 1.00 90.38 176 GLU A C 1
ATOM 1465 O O . GLU A 1 176 ? -16.406 12.509 16.899 1.00 90.38 176 GLU A O 1
ATOM 1470 N N . GLY A 1 177 ? -14.833 11.080 17.578 1.00 85.56 177 GLY A N 1
ATOM 1471 C CA . GLY A 1 177 ? -15.561 10.575 18.748 1.00 85.56 177 GLY A CA 1
ATOM 1472 C C . GLY A 1 177 ? -16.574 9.462 18.444 1.00 85.56 177 GLY A C 1
ATOM 1473 O O . GLY A 1 177 ? -17.120 8.870 19.375 1.00 85.56 177 GLY A O 1
ATOM 1474 N N . ARG A 1 178 ? -16.780 9.110 17.167 1.00 84.50 178 ARG A N 1
ATOM 1475 C CA . ARG A 1 178 ? -17.721 8.074 16.699 1.00 84.50 178 ARG A CA 1
ATOM 1476 C C . ARG A 1 178 ? -17.501 6.718 17.384 1.00 84.50 178 ARG A C 1
ATOM 1478 O O . ARG A 1 178 ? -18.470 6.065 17.764 1.00 84.50 178 ARG A O 1
AT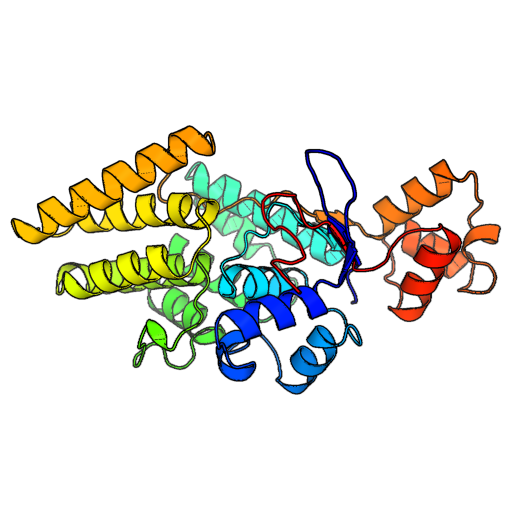OM 1485 N N . LEU A 1 179 ? -16.244 6.312 17.593 1.00 80.88 179 LEU A N 1
ATOM 1486 C CA . LEU A 1 179 ? -15.917 5.031 18.248 1.00 80.88 179 LEU A CA 1
ATOM 1487 C C . LEU A 1 179 ? -16.222 5.021 19.753 1.00 80.88 179 LEU A C 1
ATOM 1489 O O . LEU A 1 179 ? -16.566 3.976 20.295 1.00 80.88 179 LEU A O 1
ATOM 1493 N N . LEU A 1 180 ? -16.148 6.176 20.424 1.00 72.56 180 LEU A N 1
ATOM 1494 C CA . LEU A 1 180 ? -16.478 6.300 21.851 1.00 72.56 180 LEU A CA 1
ATOM 1495 C C . LEU A 1 180 ? -17.993 6.236 22.104 1.00 72.56 180 LEU A C 1
ATOM 1497 O O . LEU A 1 180 ? -18.419 5.908 23.208 1.00 72.56 180 LEU A O 1
ATOM 1501 N N . GLN A 1 181 ? -18.800 6.552 21.086 1.00 73.19 181 GLN A N 1
ATOM 1502 C CA . GLN A 1 181 ? -20.262 6.609 21.167 1.00 73.19 181 GLN A CA 1
ATOM 1503 C C . GLN A 1 181 ? -20.949 5.286 20.792 1.00 73.19 181 GLN A C 1
ATOM 1505 O O . GLN A 1 181 ? -22.102 5.080 21.163 1.00 73.19 181 GLN A O 1
ATOM 1510 N N . ASN A 1 182 ? -20.283 4.393 20.049 1.00 77.62 182 ASN A N 1
ATOM 1511 C CA . ASN A 1 182 ? -20.900 3.167 19.542 1.00 77.62 182 ASN A CA 1
ATOM 1512 C C . ASN A 1 182 ? -19.897 2.003 19.454 1.00 77.62 182 ASN A C 1
ATOM 1514 O O . ASN A 1 182 ? -19.122 1.904 18.498 1.00 77.62 182 ASN A O 1
ATOM 1518 N N . THR A 1 183 ? -19.965 1.070 20.413 1.00 76.62 183 THR A N 1
ATOM 1519 C CA . THR A 1 183 ? -19.059 -0.093 20.456 1.00 76.62 183 THR A CA 1
ATOM 1520 C C . THR A 1 183 ? -19.253 -1.060 19.287 1.00 76.62 183 THR A C 1
ATOM 1522 O O . THR A 1 183 ? -18.345 -1.831 18.994 1.00 76.62 183 THR A O 1
ATOM 1525 N N . ASN A 1 184 ? -20.373 -1.012 18.559 1.00 85.12 184 ASN A N 1
ATOM 1526 C CA . ASN A 1 184 ? -20.581 -1.881 17.398 1.00 85.12 184 ASN A CA 1
ATOM 1527 C C . ASN A 1 184 ? -19.727 -1.468 16.190 1.00 85.12 184 ASN A C 1
ATOM 1529 O O . ASN A 1 184 ? -19.404 -2.317 15.369 1.00 85.12 184 ASN A O 1
ATOM 1533 N N . VAL A 1 185 ? -19.292 -0.204 16.092 1.00 86.75 185 VAL A N 1
ATOM 1534 C CA . VAL A 1 185 ? -18.423 0.228 14.981 1.00 86.75 185 VAL A CA 1
ATOM 1535 C C . VAL A 1 185 ? -17.072 -0.486 15.046 1.00 86.75 185 VAL A C 1
ATOM 1537 O O . VAL A 1 185 ? -16.638 -1.046 14.044 1.00 86.75 185 VAL A O 1
ATOM 1540 N N . ILE A 1 186 ? -16.436 -0.523 16.224 1.00 88.25 186 ILE A N 1
ATOM 1541 C CA . ILE A 1 186 ? -15.146 -1.209 16.396 1.00 88.25 186 ILE A CA 1
ATOM 1542 C C . ILE A 1 186 ? 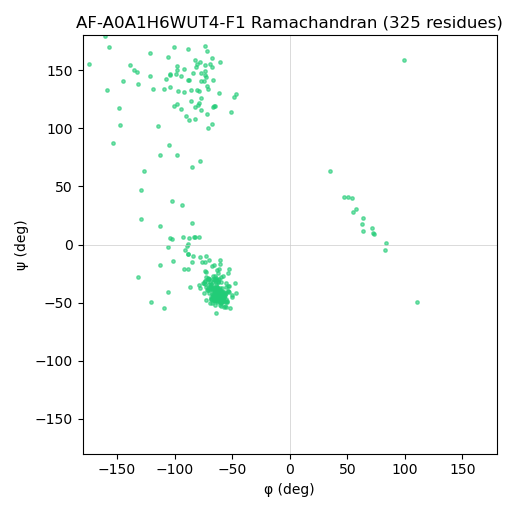-15.288 -2.732 16.249 1.00 88.25 186 ILE A C 1
ATOM 1544 O O . ILE A 1 186 ? -14.458 -3.341 15.587 1.00 88.25 186 ILE A O 1
ATOM 1548 N N . LYS A 1 187 ? -16.376 -3.340 16.748 1.00 88.44 187 LYS A N 1
ATOM 1549 C CA . LYS A 1 187 ? -16.651 -4.784 16.574 1.00 88.44 187 LYS A CA 1
ATOM 1550 C C . LYS A 1 187 ? -16.741 -5.180 15.104 1.00 88.44 187 LYS A C 1
ATOM 1552 O O . LYS A 1 187 ? -16.034 -6.085 14.678 1.00 88.44 187 LYS A O 1
ATOM 1557 N N . ASN A 1 188 ? -17.530 -4.442 14.321 1.00 89.50 188 ASN A N 1
ATOM 1558 C CA . ASN A 1 188 ? -17.677 -4.691 12.888 1.00 89.50 188 ASN A CA 1
ATOM 1559 C C . ASN A 1 188 ? -16.339 -4.522 12.136 1.00 89.50 188 ASN A C 1
ATOM 1561 O O . ASN A 1 188 ? -16.118 -5.200 11.135 1.00 89.50 188 ASN A O 1
ATOM 1565 N N . CYS A 1 189 ? -15.443 -3.640 12.607 1.00 91.06 189 CYS A N 1
ATOM 1566 C CA . CYS A 1 189 ? -14.083 -3.534 12.067 1.00 91.06 189 CYS A CA 1
ATOM 1567 C C . CYS A 1 189 ? -13.254 -4.784 12.388 1.00 91.06 189 CYS A C 1
ATOM 1569 O O . CYS A 1 189 ? -12.684 -5.356 11.469 1.00 91.06 189 CYS A O 1
ATOM 1571 N N . MET A 1 190 ? -13.264 -5.265 13.636 1.00 91.00 190 MET A N 1
ATOM 1572 C CA . MET A 1 190 ? -12.517 -6.468 14.040 1.00 91.00 190 MET A CA 1
ATOM 1573 C C . MET A 1 190 ? -13.016 -7.743 13.345 1.00 91.00 190 MET A C 1
ATOM 1575 O O . MET A 1 190 ? -12.216 -8.583 12.937 1.00 91.00 190 MET A O 1
ATOM 1579 N N . GLU A 1 191 ? -14.332 -7.882 13.166 1.00 90.56 191 GLU A N 1
ATOM 1580 C CA . GLU A 1 191 ? -14.937 -8.973 12.390 1.00 90.56 191 GLU A CA 1
ATOM 1581 C C . GLU A 1 191 ? -14.517 -8.907 10.915 1.00 90.56 191 GLU A C 1
ATOM 1583 O O . GLU A 1 191 ? -14.097 -9.913 10.345 1.00 90.56 191 GLU A O 1
ATOM 1588 N N . TYR A 1 192 ? -14.549 -7.716 10.303 1.00 90.88 192 TYR A N 1
ATOM 1589 C CA . TYR A 1 192 ? -14.029 -7.508 8.950 1.00 90.88 192 TYR A CA 1
ATOM 1590 C C . TYR A 1 192 ? -12.529 -7.854 8.866 1.00 90.88 192 TYR A C 1
ATOM 1592 O O . TYR A 1 192 ? -12.102 -8.555 7.945 1.00 90.88 192 TYR A O 1
ATOM 1600 N N . THR A 1 193 ? -11.737 -7.408 9.844 1.00 90.19 193 THR A N 1
ATOM 1601 C CA . THR A 1 193 ? -10.298 -7.672 9.959 1.00 90.19 193 THR A CA 1
ATOM 1602 C C . THR A 1 193 ? -10.015 -9.174 9.977 1.00 90.19 193 THR A C 1
ATOM 1604 O O . THR A 1 193 ? -9.148 -9.650 9.239 1.00 90.19 193 THR A O 1
ATOM 1607 N N . ASP A 1 194 ? -10.778 -9.943 10.753 1.00 89.81 194 ASP A N 1
ATOM 1608 C CA . ASP A 1 194 ? -10.590 -11.388 10.866 1.00 89.81 194 ASP A CA 1
ATOM 1609 C C . ASP A 1 194 ? -11.066 -12.181 9.638 1.00 89.81 194 ASP A C 1
ATOM 1611 O O . ASP A 1 194 ? -10.482 -13.216 9.307 1.00 89.81 194 ASP A O 1
ATOM 1615 N N . LEU A 1 195 ? -12.099 -11.703 8.941 1.00 87.06 195 LEU A N 1
ATOM 1616 C CA . LEU A 1 195 ? -12.638 -12.368 7.752 1.00 87.06 195 LEU A CA 1
ATOM 1617 C C . LEU A 1 195 ? -11.788 -12.142 6.494 1.00 87.06 195 LEU A C 1
ATOM 1619 O O . LEU A 1 195 ? -11.670 -13.053 5.674 1.00 87.06 195 LEU A O 1
ATOM 1623 N N . TYR A 1 196 ? -11.215 -10.946 6.310 1.00 84.81 196 TYR A N 1
ATOM 1624 C CA . TYR A 1 196 ? -10.687 -10.536 5.001 1.00 84.81 196 TYR A CA 1
ATOM 1625 C C . TYR A 1 196 ? -9.164 -10.378 4.905 1.00 84.81 196 TYR A C 1
ATOM 1627 O O . TYR A 1 196 ? -8.641 -10.407 3.786 1.00 84.81 196 TYR A O 1
ATOM 1635 N N . TYR A 1 197 ? -8.418 -10.254 6.002 1.00 84.56 197 TYR A N 1
ATOM 1636 C CA . TYR A 1 197 ? -6.956 -10.097 5.945 1.00 84.56 197 TYR A CA 1
ATOM 1637 C C . TYR A 1 197 ? -6.201 -11.415 6.161 1.00 84.56 197 TYR A C 1
ATOM 1639 O O . TYR A 1 197 ? -6.708 -12.321 6.817 1.00 84.56 197 TYR A O 1
ATOM 1647 N N . VAL A 1 198 ? -4.982 -11.538 5.616 1.00 80.81 198 VAL A N 1
ATOM 1648 C CA . VAL A 1 198 ? -4.050 -12.597 6.047 1.00 80.81 198 VAL A CA 1
ATOM 1649 C C . VAL A 1 198 ? -3.556 -12.332 7.464 1.00 80.81 198 VAL A C 1
ATOM 1651 O O . VAL A 1 198 ? -3.490 -11.190 7.915 1.00 80.81 198 VAL A O 1
ATOM 1654 N N . ASP A 1 199 ? -3.155 -13.399 8.139 1.00 82.94 199 ASP A N 1
ATOM 1655 C CA . ASP A 1 199 ? -2.715 -13.412 9.533 1.00 82.94 199 ASP A CA 1
ATOM 1656 C C . ASP A 1 199 ? -1.608 -12.385 9.863 1.00 82.94 199 ASP A C 1
ATOM 1658 O O . ASP A 1 199 ? -1.662 -11.747 10.915 1.00 82.94 199 ASP A O 1
ATOM 1662 N N . GLU A 1 200 ? -0.678 -12.124 8.935 1.00 75.69 200 GLU A N 1
ATOM 1663 C CA . GLU A 1 200 ? 0.333 -11.060 9.071 1.00 75.69 200 GLU A CA 1
ATOM 1664 C C . GLU A 1 200 ? -0.302 -9.660 9.232 1.00 75.69 200 GLU A C 1
ATOM 1666 O O . GLU A 1 200 ? 0.095 -8.878 10.096 1.00 75.69 200 GLU A O 1
ATOM 1671 N N . GLU A 1 201 ? -1.315 -9.345 8.421 1.00 78.38 201 GLU A N 1
ATOM 1672 C CA . GLU A 1 201 ? -2.010 -8.052 8.431 1.00 78.38 201 GLU A CA 1
ATOM 1673 C C . GLU A 1 201 ? -3.022 -7.961 9.585 1.00 78.38 201 GLU A C 1
ATOM 1675 O O . GLU A 1 201 ? -3.153 -6.899 10.200 1.00 78.38 201 GLU A O 1
ATOM 1680 N N . LYS A 1 202 ? -3.676 -9.078 9.946 1.00 87.06 202 LYS A N 1
ATOM 1681 C CA . LYS A 1 202 ? -4.534 -9.172 11.143 1.00 87.06 202 LYS A CA 1
ATOM 1682 C C . LYS A 1 202 ? -3.771 -8.789 12.402 1.00 87.06 202 LYS A C 1
ATOM 1684 O O . LYS A 1 202 ? -4.243 -7.963 13.178 1.00 87.06 202 LYS A O 1
ATOM 1689 N N . ALA A 1 203 ? -2.578 -9.354 12.591 1.00 80.00 203 ALA A N 1
ATOM 1690 C CA . ALA A 1 203 ? -1.740 -9.099 13.758 1.00 80.00 203 ALA A CA 1
ATOM 1691 C C . ALA A 1 203 ? -1.462 -7.597 13.946 1.00 80.00 203 ALA A C 1
ATOM 1693 O O . ALA A 1 203 ? -1.647 -7.047 15.034 1.00 80.00 203 ALA A O 1
ATOM 1694 N N . LYS A 1 204 ? -1.087 -6.920 12.851 1.00 75.69 204 LYS A N 1
ATOM 1695 C CA . LYS A 1 204 ? -0.789 -5.479 12.798 1.00 75.69 204 LYS A CA 1
ATOM 1696 C C . LYS A 1 204 ? -2.010 -4.583 13.029 1.00 75.69 204 LYS A C 1
ATOM 1698 O O . LYS A 1 204 ? -1.821 -3.385 13.255 1.00 75.69 204 LYS A O 1
ATOM 1703 N N . LEU A 1 205 ? -3.231 -5.101 12.880 1.00 85.81 205 LEU A N 1
ATOM 1704 C CA . LEU A 1 205 ? -4.474 -4.332 12.967 1.00 85.81 205 LEU A CA 1
ATOM 1705 C C . LEU A 1 205 ? -5.225 -4.587 14.278 1.00 85.81 205 LEU A C 1
ATOM 1707 O O . LEU A 1 205 ? -5.626 -3.617 14.921 1.00 85.81 205 LEU A O 1
ATOM 1711 N N . PHE A 1 206 ? -5.288 -5.838 14.746 1.00 89.25 206 PHE A N 1
ATOM 1712 C CA . PHE A 1 206 ? -5.854 -6.175 16.054 1.00 89.25 206 PHE A CA 1
ATOM 1713 C C . PHE A 1 206 ? -5.176 -5.407 17.193 1.00 89.25 206 PHE A C 1
ATOM 1715 O O . PHE A 1 206 ? -5.861 -4.988 18.117 1.00 89.25 206 PHE A O 1
ATOM 1722 N N . ASP A 1 207 ? -3.860 -5.166 17.146 1.00 84.25 207 ASP A N 1
ATOM 1723 C CA . ASP A 1 207 ? -3.183 -4.388 18.197 1.00 84.25 207 ASP A CA 1
ATOM 1724 C C . ASP A 1 207 ? -3.713 -2.942 18.298 1.00 84.25 207 ASP A C 1
ATOM 1726 O O . ASP A 1 207 ? -3.932 -2.426 19.397 1.00 84.25 207 ASP A O 1
ATOM 1730 N N . TYR A 1 208 ? -4.016 -2.321 17.153 1.00 86.31 208 TYR A N 1
ATOM 1731 C CA . TYR A 1 208 ? -4.606 -0.982 17.090 1.00 86.31 208 TYR A CA 1
ATOM 1732 C C . TYR A 1 208 ? -6.091 -0.980 17.481 1.00 86.31 208 TYR A C 1
ATOM 1734 O O . TYR A 1 208 ? -6.540 -0.119 18.240 1.00 86.31 208 TYR A O 1
ATOM 1742 N N . GLU A 1 209 ? -6.857 -1.968 17.016 1.00 90.50 209 GLU A N 1
ATOM 1743 C CA . GLU A 1 209 ? -8.273 -2.131 17.366 1.00 90.50 209 GLU A CA 1
ATOM 1744 C C . GLU A 1 209 ? -8.460 -2.399 18.872 1.00 90.50 209 GLU A C 1
ATOM 1746 O O . GLU A 1 209 ? -9.342 -1.815 19.504 1.00 90.50 209 GLU A O 1
ATOM 1751 N N . LEU A 1 210 ? -7.582 -3.203 19.482 1.00 89.56 210 LEU A N 1
ATOM 1752 C CA . LEU A 1 210 ? -7.579 -3.489 20.919 1.00 89.56 210 LEU A CA 1
ATOM 1753 C C . LEU A 1 210 ? -7.144 -2.278 21.764 1.00 89.56 210 LEU A C 1
ATOM 1755 O O . LEU A 1 210 ? -7.688 -2.093 22.855 1.00 89.56 210 LEU A O 1
ATOM 1759 N N . ASP A 1 211 ? -6.219 -1.427 21.294 1.00 87.38 211 ASP A N 1
ATOM 1760 C CA . ASP A 1 211 ? -5.935 -0.132 21.945 1.00 87.38 211 ASP A CA 1
ATOM 1761 C C . ASP A 1 211 ? -7.185 0.756 21.993 1.00 87.38 211 ASP A C 1
ATOM 1763 O O . ASP A 1 211 ? -7.517 1.326 23.035 1.00 87.38 211 ASP A O 1
ATOM 1767 N N . ILE A 1 212 ? -7.919 0.826 20.880 1.00 87.56 212 ILE A N 1
ATOM 1768 C CA . ILE A 1 212 ? -9.179 1.567 20.799 1.00 87.56 212 ILE A CA 1
ATOM 1769 C C . ILE A 1 212 ? -10.224 0.969 21.750 1.00 87.56 212 ILE A C 1
ATOM 1771 O O . ILE A 1 212 ? -10.829 1.720 22.515 1.00 87.56 212 ILE A O 1
ATOM 1775 N N . MET A 1 213 ? -10.411 -0.357 21.770 1.00 87.69 213 MET A N 1
ATOM 1776 C CA . MET A 1 213 ? -11.370 -1.008 22.677 1.00 87.69 213 MET A CA 1
ATOM 1777 C C . MET A 1 213 ? -11.094 -0.711 24.156 1.00 87.69 213 MET A C 1
ATOM 1779 O O . MET A 1 213 ? -12.037 -0.431 24.894 1.00 87.69 213 MET A O 1
ATOM 1783 N N . LYS A 1 214 ? -9.825 -0.705 24.595 1.00 86.50 214 LYS A N 1
ATOM 1784 C CA . LYS A 1 214 ? -9.443 -0.362 25.984 1.00 86.50 214 LYS A CA 1
ATOM 1785 C C . LYS A 1 214 ? -9.898 1.034 26.416 1.00 86.50 214 LYS A C 1
ATOM 1787 O O . LYS A 1 214 ? -10.054 1.276 27.608 1.00 86.50 214 LYS A O 1
ATOM 1792 N N . GLN A 1 215 ? -10.058 1.953 25.466 1.00 84.62 215 GLN A N 1
ATOM 1793 C CA . GLN A 1 215 ? -10.415 3.353 25.714 1.00 84.62 215 GLN A CA 1
ATOM 1794 C C . GLN A 1 215 ? -11.935 3.586 25.695 1.00 84.62 215 GLN A C 1
ATOM 1796 O O . GLN A 1 215 ? -12.390 4.687 26.003 1.00 84.62 215 GLN A O 1
ATOM 1801 N N . ILE A 1 216 ? -12.728 2.559 25.367 1.00 82.38 216 ILE A N 1
ATOM 1802 C CA . ILE A 1 216 ? -14.192 2.601 25.344 1.00 82.38 216 ILE A CA 1
ATOM 1803 C C . ILE A 1 216 ? -14.744 1.878 26.584 1.00 82.38 216 ILE A C 1
ATOM 1805 O O . ILE A 1 216 ? -14.184 0.890 27.061 1.00 82.38 216 ILE A O 1
ATOM 1809 N N . LYS A 1 217 ? -15.878 2.345 27.121 1.00 75.31 217 LYS A N 1
ATOM 1810 C CA . LYS A 1 217 ? -16.568 1.677 28.234 1.00 75.31 217 LYS A CA 1
ATOM 1811 C C . LYS A 1 217 ? -17.216 0.370 27.750 1.00 75.31 217 LYS A C 1
ATOM 1813 O O . LYS A 1 217 ? -18.291 0.396 27.161 1.00 75.31 217 LYS A O 1
ATOM 1818 N N . MET A 1 218 ? -16.557 -0.758 28.008 1.00 78.12 218 MET A N 1
ATOM 1819 C CA . MET A 1 218 ? -16.987 -2.094 27.575 1.00 78.12 218 MET A CA 1
ATOM 1820 C C . MET A 1 218 ? -18.066 -2.717 28.475 1.00 78.12 218 MET A C 1
ATOM 1822 O O . MET A 1 218 ? -17.911 -2.782 29.697 1.00 78.12 218 MET A O 1
ATOM 1826 N N . GLU A 1 219 ? -19.114 -3.266 27.858 1.00 81.94 219 GLU A N 1
ATOM 1827 C CA . GLU A 1 219 ? -20.030 -4.223 28.497 1.00 81.94 219 GLU A CA 1
ATOM 1828 C C . GLU A 1 219 ? -19.358 -5.599 28.696 1.00 81.94 219 GLU A C 1
ATOM 1830 O O . GLU A 1 219 ? -18.321 -5.885 28.103 1.00 81.94 219 GLU A O 1
ATOM 1835 N N . GLU A 1 220 ? -19.948 -6.494 29.493 1.00 82.56 220 GLU A N 1
ATOM 1836 C CA . GLU A 1 220 ? -19.383 -7.831 29.767 1.00 82.56 220 GLU A CA 1
ATOM 1837 C C . GLU A 1 220 ? -19.131 -8.656 28.487 1.00 82.56 220 GLU A C 1
ATOM 1839 O O . GLU A 1 220 ? -18.057 -9.234 28.310 1.00 82.56 220 GLU A O 1
ATOM 1844 N N . LYS A 1 221 ? -20.073 -8.626 27.535 1.00 79.25 221 LYS A N 1
ATOM 1845 C CA . LYS A 1 221 ? -19.920 -9.269 26.216 1.00 79.25 221 LYS A CA 1
ATOM 1846 C C . LYS A 1 221 ? -18.758 -8.677 25.400 1.00 79.25 221 LYS A C 1
ATOM 1848 O O . LYS A 1 221 ? -18.077 -9.397 24.674 1.00 79.25 221 LYS A O 1
ATOM 1853 N N . ASP A 1 222 ? -18.491 -7.381 25.567 1.00 84.44 222 ASP A N 1
ATOM 1854 C CA . ASP A 1 222 ? -17.416 -6.668 24.875 1.00 84.44 222 ASP A CA 1
ATOM 1855 C C . ASP A 1 222 ? -16.054 -7.034 25.494 1.00 84.44 222 ASP A C 1
ATOM 1857 O O . ASP A 1 222 ? -15.065 -7.164 24.776 1.00 84.44 222 ASP A O 1
ATOM 1861 N N . GLN A 1 223 ? -16.010 -7.301 26.807 1.00 86.25 223 GLN A N 1
ATOM 1862 C CA . GLN A 1 223 ? -14.822 -7.822 27.497 1.00 86.25 223 GLN A CA 1
ATOM 1863 C C . GLN A 1 223 ? -14.472 -9.252 27.056 1.00 86.25 223 GLN A C 1
ATO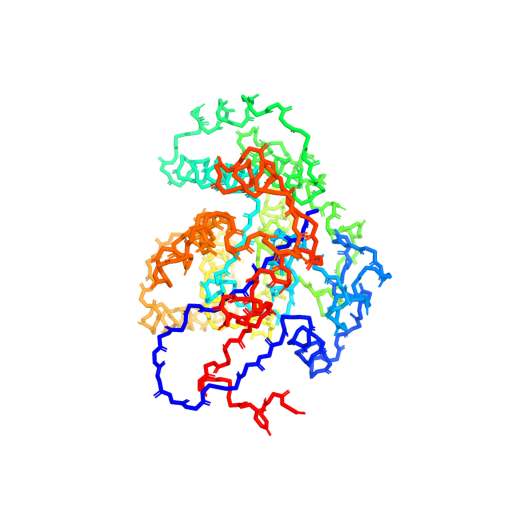M 1865 O O . GLN A 1 223 ? -13.290 -9.574 26.924 1.00 86.25 223 GLN A O 1
ATOM 1870 N N . LEU A 1 224 ? -15.469 -10.112 26.808 1.00 86.88 224 LEU A N 1
ATOM 1871 C CA . LEU A 1 224 ? -15.244 -11.451 26.245 1.00 86.88 224 LEU A CA 1
ATOM 1872 C C . LEU A 1 224 ? -14.655 -11.369 24.830 1.00 86.88 224 LEU A C 1
ATOM 1874 O O . LEU A 1 224 ? -13.654 -12.031 24.548 1.00 86.88 224 LEU A O 1
ATOM 1878 N N . LEU A 1 225 ? -15.214 -10.510 23.974 1.00 88.12 225 LEU A N 1
ATOM 1879 C CA . LEU A 1 225 ? -14.712 -10.290 22.616 1.00 88.12 225 LEU A CA 1
ATOM 1880 C C . LEU A 1 225 ? -13.282 -9.720 22.611 1.00 88.12 225 LEU A C 1
ATOM 1882 O O . LEU A 1 225 ? -12.415 -10.213 21.889 1.00 88.12 225 LEU A O 1
ATOM 1886 N N . TYR A 1 226 ? -13.011 -8.738 23.477 1.00 89.81 226 TYR A N 1
ATOM 1887 C CA . TYR A 1 226 ? -11.675 -8.180 23.688 1.00 89.81 226 TYR A CA 1
ATOM 1888 C C . TYR A 1 226 ? -10.658 -9.266 24.085 1.00 89.81 226 TYR A C 1
ATOM 1890 O O . TYR A 1 226 ? -9.546 -9.297 23.552 1.00 89.81 226 TYR A O 1
ATOM 1898 N N . ARG A 1 227 ? -11.025 -10.190 24.990 1.00 90.50 227 ARG A N 1
ATOM 1899 C CA . ARG A 1 227 ? -10.160 -11.320 25.387 1.00 90.50 227 ARG A CA 1
ATOM 1900 C C . ARG A 1 227 ? -9.896 -12.269 24.217 1.00 90.50 227 ARG A C 1
ATOM 1902 O O . ARG A 1 227 ? -8.741 -12.630 24.006 1.00 90.50 227 ARG A O 1
ATOM 1909 N N . TYR A 1 228 ? -10.927 -12.624 23.445 1.00 91.31 228 TYR A N 1
ATOM 1910 C CA . TYR A 1 228 ? -10.796 -13.484 22.262 1.00 91.31 228 TYR A CA 1
ATOM 1911 C C . TYR A 1 228 ? -9.789 -12.916 21.251 1.00 91.31 228 TYR A C 1
ATOM 1913 O O . TYR A 1 228 ? -8.819 -13.589 20.895 1.00 91.31 228 TYR A O 1
ATOM 1921 N N . PHE A 1 229 ? -9.957 -11.655 20.842 1.00 91.56 229 PHE A N 1
ATOM 1922 C CA . PHE A 1 229 ? -9.043 -11.031 19.883 1.00 91.56 229 PHE A CA 1
ATOM 1923 C C . PHE A 1 229 ? -7.654 -10.745 20.466 1.00 91.56 229 PHE A C 1
ATOM 1925 O O . PHE A 1 229 ? -6.674 -10.837 19.728 1.00 91.56 229 PHE A O 1
ATOM 1932 N N . SER A 1 230 ? -7.531 -10.489 21.775 1.00 90.56 230 SER A N 1
ATOM 1933 C CA . SER A 1 230 ? -6.220 -10.398 22.439 1.00 90.56 230 SER A CA 1
ATOM 1934 C C . SER A 1 230 ? -5.447 -11.714 22.318 1.00 90.56 230 SER A C 1
ATOM 1936 O O . SER A 1 230 ? -4.317 -11.712 21.840 1.00 90.56 230 SER A O 1
ATOM 1938 N N . MET A 1 231 ? -6.078 -12.849 22.646 1.00 91.31 231 MET A N 1
ATOM 1939 C CA . MET A 1 231 ? -5.462 -14.175 22.491 1.00 91.31 231 MET A CA 1
ATOM 1940 C C . MET A 1 231 ? -5.082 -14.466 21.034 1.00 91.31 231 MET A C 1
ATOM 1942 O O . MET A 1 231 ? -4.013 -15.019 20.775 1.00 91.31 231 MET A O 1
ATOM 1946 N N . LYS A 1 232 ? -5.931 -14.068 20.077 1.00 90.69 232 LYS A N 1
ATOM 1947 C CA . LYS A 1 232 ? -5.664 -14.240 18.643 1.00 90.69 232 LYS A CA 1
ATOM 1948 C C . LYS A 1 232 ? -4.459 -13.417 18.183 1.00 90.69 232 LYS A C 1
ATOM 1950 O O . LYS A 1 232 ? -3.564 -13.967 17.550 1.00 90.69 232 LYS A O 1
ATOM 1955 N N . ARG A 1 233 ? -4.389 -12.133 18.553 1.00 89.62 233 ARG A N 1
ATOM 1956 C CA . ARG A 1 233 ? -3.221 -11.270 18.306 1.00 89.62 233 ARG A CA 1
ATOM 1957 C C . ARG A 1 233 ? -1.952 -11.868 18.916 1.00 89.62 233 ARG A C 1
ATOM 1959 O O . ARG A 1 233 ? -0.930 -11.901 18.242 1.00 89.62 233 ARG A O 1
ATOM 1966 N N . ASP A 1 234 ? -2.011 -12.355 20.152 1.00 87.25 234 ASP A N 1
ATOM 1967 C CA . ASP A 1 234 ? -0.830 -12.862 20.862 1.00 87.25 234 ASP A CA 1
ATOM 1968 C C . ASP A 1 234 ? -0.277 -14.143 20.219 1.00 87.25 234 ASP A C 1
ATOM 1970 O O . ASP A 1 234 ? 0.939 -14.278 20.058 1.00 87.25 234 ASP A O 1
ATOM 1974 N N . ALA A 1 235 ? -1.157 -15.038 19.756 1.00 88.00 235 ALA A N 1
ATOM 1975 C CA . ALA A 1 235 ? -0.771 -16.204 18.960 1.00 88.00 235 ALA A CA 1
ATOM 1976 C C . ALA A 1 235 ? -0.080 -15.798 17.642 1.00 88.00 235 ALA A C 1
ATOM 1978 O O . ALA A 1 235 ? 0.982 -16.327 17.311 1.00 88.00 235 ALA A O 1
ATOM 1979 N N . LEU A 1 236 ? -0.632 -14.809 16.932 1.00 86.19 236 LEU A N 1
ATOM 1980 C CA . LEU A 1 236 ? -0.048 -14.282 15.695 1.00 86.19 236 LEU A CA 1
ATOM 1981 C C . LEU A 1 236 ? 1.300 -13.580 15.929 1.00 86.19 236 LEU A C 1
ATOM 1983 O O . LEU A 1 236 ? 2.248 -13.780 15.173 1.00 86.19 236 LEU A O 1
ATOM 1987 N N . PHE A 1 237 ? 1.430 -12.789 16.994 1.00 82.62 237 PHE A N 1
ATOM 1988 C CA . PHE A 1 237 ? 2.694 -12.147 17.363 1.00 82.62 237 PHE A CA 1
ATOM 1989 C C . PHE A 1 237 ? 3.783 -13.166 17.705 1.00 82.62 237 PHE A C 1
ATOM 1991 O O . PHE A 1 237 ? 4.940 -12.956 17.341 1.00 82.62 237 PHE A O 1
ATOM 1998 N N . HIS A 1 238 ? 3.423 -14.285 18.339 1.00 81.00 238 HIS A N 1
ATOM 1999 C CA . HIS A 1 238 ? 4.349 -15.389 18.572 1.00 81.00 238 HIS A CA 1
ATOM 2000 C C . HIS A 1 238 ? 4.791 -16.053 17.256 1.00 81.00 238 HIS A C 1
ATOM 2002 O O . HIS A 1 238 ? 5.993 -16.196 17.028 1.00 81.00 238 HIS A O 1
ATOM 2008 N N . GLN A 1 239 ? 3.837 -16.384 16.377 1.00 80.00 239 GLN A N 1
ATOM 2009 C CA . GLN A 1 239 ? 4.066 -17.035 15.080 1.00 80.00 239 GLN A CA 1
ATOM 2010 C C . GLN A 1 239 ? 4.943 -16.206 14.126 1.00 80.00 239 GLN A C 1
ATOM 2012 O O . GLN A 1 239 ? 5.824 -16.757 13.472 1.00 80.00 239 GLN A O 1
ATOM 2017 N N . TYR A 1 240 ? 4.714 -14.892 14.050 1.00 71.69 240 TYR A N 1
ATOM 2018 C CA . TYR A 1 240 ? 5.397 -13.989 13.112 1.00 71.69 240 TYR A CA 1
ATOM 2019 C C . TYR A 1 240 ? 6.515 -13.145 13.755 1.00 71.69 240 TYR A C 1
A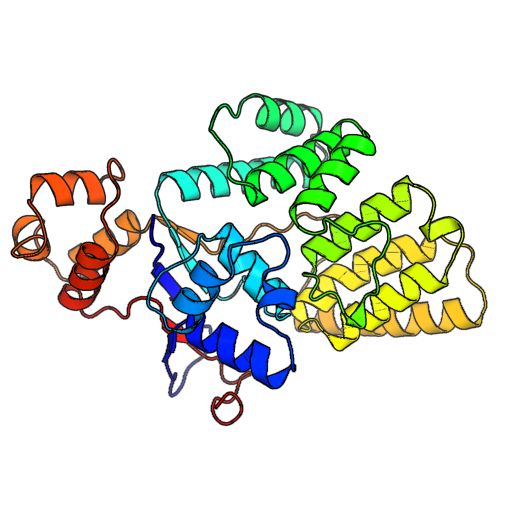TOM 2021 O O . TYR A 1 240 ? 7.108 -12.296 13.091 1.00 71.69 240 TYR A O 1
ATOM 2029 N N . HIS A 1 241 ? 6.819 -13.376 15.038 1.00 69.81 241 HIS A N 1
ATOM 2030 C CA . HIS A 1 241 ? 7.839 -12.660 15.819 1.00 69.81 241 HIS A CA 1
ATOM 2031 C C . HIS A 1 241 ? 7.678 -11.125 15.825 1.00 69.81 241 HIS A C 1
ATOM 2033 O O . HIS A 1 241 ? 8.656 -10.377 15.762 1.00 69.81 241 HIS A O 1
ATOM 2039 N N . PHE A 1 242 ? 6.437 -10.639 15.914 1.00 65.62 242 PHE A N 1
ATOM 2040 C CA . PHE A 1 242 ? 6.151 -9.203 15.975 1.00 65.62 242 PHE A CA 1
ATOM 2041 C C . PHE A 1 242 ? 6.431 -8.597 17.359 1.00 65.62 242 PHE A C 1
ATOM 2043 O O . PHE A 1 242 ? 6.206 -9.216 18.401 1.00 65.62 242 PHE A O 1
ATOM 2050 N N . HIS A 1 243 ? 6.853 -7.331 17.368 1.00 55.53 243 HIS A N 1
ATOM 2051 C CA . HIS A 1 243 ? 6.933 -6.502 18.571 1.00 55.53 243 HIS A CA 1
ATOM 2052 C C . HIS A 1 243 ? 5.708 -5.582 18.674 1.00 55.53 243 HIS A C 1
ATOM 2054 O O . HIS A 1 243 ? 5.171 -5.141 17.660 1.00 55.53 243 HIS A O 1
ATOM 2060 N N . HIS A 1 244 ? 5.262 -5.298 19.901 1.00 49.78 244 HIS A N 1
ATOM 2061 C CA . HIS A 1 244 ? 4.100 -4.442 20.155 1.00 49.78 244 HIS A CA 1
ATOM 2062 C C . HIS A 1 244 ? 4.430 -2.971 19.850 1.00 49.78 244 HIS A C 1
ATOM 2064 O O . HIS A 1 244 ? 5.199 -2.360 20.593 1.00 49.78 244 HIS A O 1
ATOM 2070 N N . ASP A 1 245 ? 3.819 -2.387 18.817 1.00 53.41 245 ASP A N 1
ATOM 2071 C CA . ASP A 1 245 ? 3.797 -0.931 18.626 1.00 53.41 245 ASP A CA 1
ATOM 2072 C C . ASP A 1 245 ? 2.556 -0.501 17.820 1.00 53.41 245 ASP A C 1
ATOM 2074 O O . ASP A 1 245 ? 2.570 -0.414 16.585 1.00 53.41 245 ASP A O 1
ATOM 2078 N N . ALA A 1 246 ? 1.457 -0.264 18.546 1.00 46.09 246 ALA A N 1
ATOM 2079 C CA . ALA A 1 246 ? 0.087 -0.144 18.033 1.00 46.09 246 ALA A CA 1
ATOM 2080 C C . ALA A 1 246 ? -0.152 0.986 17.012 1.00 46.09 246 ALA A C 1
ATOM 2082 O O . ALA A 1 246 ? -1.200 1.023 16.370 1.00 46.09 246 ALA A O 1
ATOM 2083 N N . LEU A 1 247 ? 0.787 1.924 16.863 1.00 50.00 247 LEU A N 1
ATOM 2084 C CA . LEU A 1 247 ? 0.698 3.054 15.929 1.00 50.00 247 LEU A CA 1
ATOM 2085 C C . LEU A 1 247 ? 1.945 3.201 15.045 1.00 50.00 247 LEU A C 1
ATOM 2087 O O . LEU A 1 247 ? 2.191 4.269 14.484 1.00 50.00 247 LEU A O 1
ATOM 2091 N N . SER A 1 248 ? 2.706 2.117 14.879 1.00 54.56 248 SER A N 1
ATOM 2092 C CA . SER A 1 248 ? 3.786 2.062 13.899 1.00 54.56 248 SER A CA 1
ATOM 2093 C C . SER A 1 248 ? 3.227 2.156 12.472 1.00 54.56 248 SER A C 1
ATOM 2095 O O . SER A 1 248 ? 2.452 1.310 12.011 1.00 54.56 248 SER A O 1
ATOM 2097 N N . PHE A 1 249 ? 3.633 3.196 11.740 1.00 56.00 249 PHE A N 1
ATOM 2098 C CA . PHE A 1 249 ? 3.481 3.192 10.287 1.00 56.00 249 PHE A CA 1
ATOM 2099 C C . PHE A 1 249 ? 4.485 2.187 9.708 1.00 56.00 249 PHE A C 1
ATOM 2101 O O . PHE A 1 249 ? 5.654 2.156 10.106 1.00 56.00 249 PHE A O 1
ATOM 2108 N N . GLU A 1 250 ? 4.027 1.346 8.782 1.00 61.22 250 GLU A N 1
ATOM 2109 C CA . GLU A 1 250 ? 4.833 0.251 8.249 1.00 61.22 250 GLU A CA 1
ATOM 2110 C C . GLU A 1 250 ? 5.951 0.751 7.321 1.00 61.22 250 GLU A C 1
ATOM 2112 O O . GLU A 1 250 ? 5.739 1.583 6.435 1.00 61.22 250 GLU A O 1
ATOM 2117 N N . ILE A 1 251 ? 7.151 0.188 7.489 1.00 57.72 251 ILE A N 1
ATOM 2118 C CA . ILE A 1 251 ? 8.297 0.428 6.610 1.00 57.72 251 ILE A CA 1
ATOM 2119 C C . ILE A 1 251 ? 8.503 -0.794 5.710 1.00 57.72 251 ILE A C 1
ATOM 2121 O O . ILE A 1 251 ? 9.325 -1.668 5.994 1.00 57.72 251 ILE A O 1
ATOM 2125 N N . ALA A 1 252 ? 7.791 -0.831 4.586 1.00 59.97 252 ALA A N 1
ATOM 2126 C CA . ALA A 1 252 ? 8.030 -1.818 3.541 1.00 59.97 252 ALA A CA 1
ATOM 2127 C C . ALA A 1 252 ? 9.401 -1.564 2.872 1.00 59.97 252 ALA A C 1
ATOM 2129 O O . ALA A 1 252 ? 9.562 -0.656 2.055 1.00 59.97 252 ALA A O 1
ATOM 2130 N N . ASN A 1 253 ? 10.410 -2.374 3.215 1.00 62.56 253 ASN A N 1
ATOM 2131 C CA . ASN A 1 253 ? 11.773 -2.313 2.648 1.00 62.56 253 ASN A CA 1
ATOM 2132 C C . ASN A 1 253 ? 11.920 -3.090 1.324 1.00 62.56 253 ASN A C 1
ATOM 2134 O O . ASN A 1 253 ? 13.020 -3.433 0.899 1.00 62.56 253 ASN A O 1
ATOM 2138 N N . ASN A 1 254 ? 10.799 -3.381 0.681 1.00 74.56 254 ASN A N 1
ATOM 2139 C CA . ASN A 1 254 ? 10.629 -4.359 -0.384 1.00 74.56 254 ASN A CA 1
ATOM 2140 C C . ASN A 1 254 ? 10.773 -3.754 -1.794 1.00 74.56 254 ASN A C 1
ATOM 2142 O O . ASN A 1 254 ? 10.059 -4.138 -2.716 1.00 74.56 254 ASN A O 1
ATOM 2146 N N . SER A 1 255 ? 11.640 -2.756 -1.987 1.00 79.50 255 SER A N 1
ATOM 2147 C CA . SER A 1 255 ? 11.790 -2.116 -3.301 1.00 79.50 255 SER A CA 1
ATOM 2148 C C . SER A 1 255 ? 13.212 -1.680 -3.627 1.00 79.50 255 SER A C 1
ATOM 2150 O O . SER A 1 255 ? 13.907 -1.140 -2.769 1.00 79.50 255 SER A O 1
ATOM 2152 N N . MET A 1 256 ? 13.604 -1.859 -4.889 1.00 83.94 256 MET A N 1
ATOM 2153 C CA . MET A 1 256 ? 14.932 -1.560 -5.436 1.00 83.94 256 MET A CA 1
ATOM 2154 C C . MET A 1 256 ? 14.794 -0.779 -6.755 1.00 83.94 256 MET A C 1
ATOM 2156 O O . MET A 1 256 ? 13.832 -1.014 -7.487 1.00 83.94 256 MET A O 1
ATOM 2160 N N . PRO A 1 257 ? 15.728 0.120 -7.119 1.00 88.38 257 PRO A N 1
ATOM 2161 C CA . PRO A 1 257 ? 15.732 0.721 -8.447 1.00 88.38 257 PRO A CA 1
ATOM 2162 C C . PRO A 1 257 ? 15.902 -0.331 -9.543 1.00 88.38 257 PRO A C 1
ATOM 2164 O O . PRO A 1 257 ? 16.839 -1.133 -9.516 1.00 88.38 257 PRO A O 1
ATOM 2167 N N . LEU A 1 258 ? 15.032 -0.279 -10.548 1.00 87.75 258 LEU A N 1
ATOM 2168 C CA . LEU A 1 258 ? 15.055 -1.168 -11.708 1.00 87.75 258 LEU A CA 1
ATOM 2169 C C . LEU A 1 258 ? 16.415 -1.141 -12.422 1.00 87.75 258 LEU A C 1
ATOM 2171 O O . LEU A 1 258 ? 16.940 -2.187 -12.797 1.00 87.75 258 LEU A O 1
ATOM 2175 N N . HIS A 1 259 ? 17.005 0.048 -12.567 1.00 89.94 259 HIS A N 1
ATOM 2176 C CA . HIS A 1 259 ? 18.305 0.211 -13.214 1.00 89.94 259 HIS A CA 1
ATOM 2177 C C . HIS A 1 259 ? 19.446 -0.445 -12.419 1.00 89.94 259 HIS A C 1
ATOM 2179 O O . HIS A 1 259 ? 20.297 -1.093 -13.017 1.00 89.94 259 HIS A O 1
ATOM 2185 N N . THR A 1 260 ? 19.440 -0.357 -11.082 1.00 89.81 260 THR A N 1
ATOM 2186 C CA . THR A 1 260 ? 20.429 -1.026 -10.218 1.00 89.81 260 THR A CA 1
ATOM 2187 C C . THR A 1 260 ? 20.314 -2.545 -10.309 1.00 89.81 260 THR A C 1
ATOM 2189 O O . THR A 1 260 ? 21.329 -3.235 -10.378 1.00 89.81 260 THR A O 1
ATOM 2192 N N . TYR A 1 261 ? 19.089 -3.072 -10.353 1.00 88.75 261 TYR A N 1
ATOM 2193 C CA . TYR A 1 261 ? 18.869 -4.505 -10.529 1.00 88.75 261 TYR A CA 1
ATOM 2194 C C . TYR A 1 261 ? 19.397 -4.998 -11.887 1.00 88.75 261 TYR A C 1
ATOM 2196 O O . TYR A 1 261 ? 20.168 -5.956 -11.936 1.00 88.75 261 TYR A O 1
ATOM 2204 N N . LEU A 1 262 ? 19.046 -4.313 -12.982 1.00 89.19 262 LEU A N 1
ATOM 2205 C CA . LEU A 1 262 ? 19.502 -4.691 -14.324 1.00 89.19 262 LEU A CA 1
ATOM 2206 C C . LEU A 1 262 ? 21.012 -4.486 -14.528 1.00 89.19 262 LEU A C 1
ATOM 2208 O O . LEU A 1 262 ? 21.628 -5.324 -15.180 1.00 89.19 262 LEU A O 1
ATOM 2212 N N . TYR A 1 263 ? 21.618 -3.463 -13.914 1.00 93.12 263 TYR A N 1
ATOM 2213 C CA . TYR A 1 263 ? 23.076 -3.298 -13.845 1.00 93.12 263 TYR A CA 1
ATOM 2214 C C . TYR A 1 263 ? 23.740 -4.538 -13.236 1.00 93.12 263 TYR A C 1
ATOM 2216 O O . TYR A 1 263 ? 24.602 -5.152 -13.864 1.00 93.12 263 TYR A O 1
ATOM 2224 N N . ASN A 1 264 ? 23.295 -4.956 -12.045 1.00 89.12 264 ASN A N 1
ATOM 2225 C CA . ASN A 1 264 ? 23.853 -6.126 -11.367 1.00 89.12 264 ASN A CA 1
ATOM 2226 C C . ASN A 1 264 ? 23.710 -7.385 -12.238 1.00 89.12 264 ASN A C 1
ATOM 2228 O O . ASN A 1 264 ? 24.688 -8.101 -12.434 1.00 89.12 264 ASN A O 1
ATOM 2232 N N . LYS A 1 265 ? 22.536 -7.615 -12.845 1.00 89.12 265 LYS A N 1
ATOM 2233 C CA . LYS A 1 265 ? 22.305 -8.771 -13.731 1.00 89.12 265 LYS A CA 1
ATOM 2234 C C . LYS A 1 265 ? 23.111 -8.737 -15.029 1.00 89.12 265 LYS A C 1
ATOM 2236 O O . LYS A 1 265 ? 23.528 -9.792 -15.505 1.00 89.12 265 LYS A O 1
ATOM 2241 N N . ARG A 1 266 ? 23.394 -7.556 -15.580 1.00 94.12 266 ARG A N 1
ATOM 2242 C CA . ARG A 1 266 ? 24.310 -7.397 -16.717 1.00 94.12 266 ARG A CA 1
ATOM 2243 C C . ARG A 1 266 ? 25.750 -7.758 -16.339 1.00 94.12 266 ARG A C 1
ATOM 2245 O O . ARG A 1 266 ? 26.409 -8.472 -17.093 1.00 94.12 266 ARG A O 1
ATOM 2252 N N . ILE A 1 267 ? 26.217 -7.292 -15.179 1.00 96.25 267 ILE A N 1
ATOM 2253 C CA . ILE A 1 267 ? 27.563 -7.580 -14.660 1.00 96.25 267 ILE A CA 1
ATOM 2254 C C . ILE A 1 267 ? 27.719 -9.068 -14.315 1.00 96.25 267 ILE A C 1
ATOM 2256 O O . ILE A 1 267 ? 28.707 -9.669 -14.722 1.00 96.25 267 ILE A O 1
ATOM 2260 N N . GLU A 1 268 ? 26.728 -9.695 -13.669 1.00 92.75 268 GLU A N 1
ATOM 2261 C CA . GLU A 1 268 ? 26.698 -11.152 -13.426 1.00 92.75 268 GLU A CA 1
ATOM 2262 C C . GLU A 1 268 ? 26.841 -11.970 -14.726 1.00 92.75 268 GLU A C 1
ATOM 2264 O O . GLU A 1 268 ? 27.443 -13.043 -14.722 1.00 92.75 268 GLU A O 1
ATOM 2269 N N . LYS A 1 269 ? 26.319 -11.456 -15.848 1.00 93.56 269 LYS A N 1
ATOM 2270 C CA . LYS A 1 269 ? 26.443 -12.064 -17.182 1.00 93.56 269 LYS A CA 1
ATOM 2271 C C . LYS A 1 269 ? 27.691 -11.655 -17.973 1.00 93.56 269 LYS A C 1
ATOM 2273 O O . LYS A 1 269 ? 27.852 -12.124 -19.096 1.00 93.56 269 LYS A O 1
ATOM 2278 N N . ASN A 1 270 ? 28.566 -10.811 -17.422 1.00 96.06 270 ASN A N 1
ATOM 2279 C CA . ASN A 1 270 ? 29.745 -10.250 -18.099 1.00 96.06 270 ASN A CA 1
ATOM 2280 C C . ASN A 1 270 ? 29.440 -9.513 -19.424 1.00 96.06 270 ASN A C 1
ATOM 2282 O O . ASN A 1 270 ? 30.296 -9.448 -20.300 1.00 96.06 270 ASN A O 1
ATOM 2286 N N . MET A 1 271 ? 28.240 -8.943 -19.576 1.00 96.50 271 MET A N 1
ATOM 2287 C CA . MET A 1 271 ? 27.845 -8.219 -20.793 1.00 96.50 271 MET A CA 1
ATOM 2288 C C . MET A 1 271 ? 28.246 -6.738 -20.733 1.00 96.50 271 MET A C 1
ATOM 2290 O O . MET A 1 271 ? 28.094 -6.084 -19.699 1.00 96.50 271 MET A O 1
ATOM 2294 N N . THR A 1 272 ? 28.683 -6.172 -21.852 1.00 97.44 272 THR A N 1
ATOM 2295 C CA . THR A 1 272 ? 28.925 -4.729 -22.047 1.00 97.44 272 THR A CA 1
ATOM 2296 C C . THR A 1 272 ? 27.620 -3.923 -22.178 1.00 97.44 272 THR A C 1
ATOM 2298 O O . THR A 1 272 ? 26.529 -4.495 -22.270 1.00 97.44 272 THR A O 1
ATOM 2301 N N . GLN A 1 273 ? 27.700 -2.582 -22.168 1.00 97.38 273 GLN A N 1
ATOM 2302 C CA . GLN A 1 273 ? 26.527 -1.719 -22.413 1.00 97.38 273 GLN A CA 1
ATOM 2303 C C . GLN A 1 273 ? 26.082 -1.785 -23.886 1.00 97.38 273 GLN A C 1
ATOM 2305 O O . GLN A 1 273 ? 24.897 -1.645 -24.194 1.00 97.38 273 GLN A O 1
ATOM 2310 N N . GLU A 1 274 ? 27.020 -2.044 -24.788 1.00 97.56 274 GLU A N 1
ATOM 2311 C CA . GLU A 1 274 ? 26.830 -2.288 -26.211 1.00 97.56 274 GLU A CA 1
ATOM 2312 C C . GLU A 1 274 ? 26.020 -3.573 -26.428 1.00 97.56 274 GLU A C 1
ATOM 2314 O O . GLU A 1 274 ? 24.912 -3.520 -26.963 1.00 97.56 274 GLU A O 1
ATOM 2319 N N . GLU A 1 275 ? 26.509 -4.713 -25.929 1.00 97.19 275 GLU A N 1
ATOM 2320 C CA . GLU A 1 275 ? 25.869 -6.025 -26.110 1.00 97.19 275 GLU A CA 1
ATOM 2321 C C . GLU A 1 275 ? 24.462 -6.089 -25.513 1.00 97.19 275 GLU A C 1
ATOM 2323 O O . GLU A 1 275 ? 23.567 -6.691 -26.104 1.00 97.19 275 GLU A O 1
ATOM 2328 N N . ILE A 1 276 ? 24.222 -5.478 -24.350 1.00 96.31 276 ILE A N 1
ATOM 2329 C CA . ILE A 1 276 ? 22.891 -5.513 -23.728 1.00 96.31 276 ILE A CA 1
ATOM 2330 C C . ILE A 1 276 ? 21.873 -4.612 -24.444 1.00 96.31 276 ILE A C 1
ATOM 2332 O O . ILE A 1 276 ? 20.695 -4.959 -24.493 1.00 96.31 276 ILE A O 1
ATOM 2336 N N . SER A 1 277 ? 22.303 -3.471 -24.996 1.00 96.75 277 SER A N 1
ATOM 2337 C CA . SER A 1 277 ? 21.404 -2.490 -25.627 1.00 96.75 277 SER A CA 1
ATOM 2338 C C . SER A 1 277 ? 21.151 -2.767 -27.108 1.00 96.75 277 SER A C 1
ATOM 2340 O O . SER A 1 277 ? 20.125 -2.342 -27.643 1.00 96.75 277 SER A O 1
ATOM 2342 N N . GLU A 1 278 ? 22.036 -3.525 -27.755 1.00 97.19 278 GLU A N 1
ATOM 2343 C CA . GLU A 1 278 ? 21.919 -3.958 -29.144 1.00 97.19 278 GLU A CA 1
ATOM 2344 C C . GLU A 1 278 ? 20.528 -4.554 -29.451 1.00 97.19 278 GLU A C 1
ATOM 2346 O O . GLU A 1 278 ? 20.040 -5.458 -28.764 1.00 97.19 278 GLU A O 1
ATOM 2351 N N . ASN A 1 279 ? 19.898 -4.016 -30.504 1.00 95.06 279 ASN A N 1
ATOM 2352 C CA . ASN A 1 279 ? 18.531 -4.294 -30.967 1.00 95.06 279 ASN A CA 1
ATOM 2353 C C . ASN A 1 279 ? 17.389 -3.908 -29.995 1.00 95.06 279 ASN A C 1
ATOM 2355 O O . ASN A 1 279 ? 16.235 -4.250 -30.247 1.00 95.06 279 ASN A O 1
ATOM 2359 N N . ILE A 1 280 ? 17.679 -3.153 -28.925 1.00 95.44 280 ILE A N 1
ATOM 2360 C CA . ILE A 1 280 ? 16.698 -2.690 -27.921 1.00 95.44 280 ILE A CA 1
ATOM 2361 C C . ILE A 1 280 ? 16.649 -1.156 -27.835 1.00 95.44 280 ILE A C 1
ATOM 2363 O O . ILE A 1 280 ? 15.567 -0.561 -27.855 1.00 95.44 280 ILE A O 1
ATOM 2367 N N . CYS A 1 281 ? 17.802 -0.497 -27.707 1.00 94.38 281 CYS A N 1
ATOM 2368 C CA . CYS A 1 281 ? 17.929 0.963 -27.652 1.00 94.38 281 CYS A CA 1
ATOM 2369 C C . CYS A 1 281 ? 19.365 1.407 -27.994 1.00 94.38 281 CYS A C 1
ATOM 2371 O O . CYS A 1 281 ? 20.231 0.582 -28.266 1.00 94.38 281 CYS A O 1
ATOM 2373 N N . SER A 1 282 ? 19.643 2.717 -28.007 1.00 96.50 282 SER A N 1
ATOM 2374 C CA . SER A 1 282 ? 21.027 3.185 -28.177 1.00 96.50 282 SER A CA 1
ATOM 2375 C C . SER A 1 282 ? 21.850 2.964 -26.903 1.00 96.50 282 SER A C 1
ATOM 2377 O O . SER A 1 282 ? 21.323 3.108 -25.797 1.00 96.50 282 SER A O 1
ATOM 2379 N N . VAL A 1 283 ? 23.158 2.729 -27.048 1.00 97.06 283 VAL A N 1
ATOM 2380 C CA . VAL A 1 283 ? 24.098 2.592 -25.917 1.00 97.06 283 VAL A CA 1
ATOM 2381 C C . VAL A 1 283 ? 24.021 3.801 -24.975 1.00 97.06 283 VAL A C 1
ATOM 2383 O O . VAL A 1 283 ? 23.984 3.646 -23.760 1.00 97.06 283 VAL A O 1
ATOM 2386 N N . VAL A 1 284 ? 23.883 5.017 -25.520 1.00 96.44 284 VAL A N 1
ATOM 2387 C CA . VAL A 1 284 ? 23.716 6.253 -24.732 1.00 96.44 284 VAL A CA 1
ATOM 2388 C C . VAL A 1 284 ? 22.401 6.251 -23.945 1.00 96.44 284 VAL A C 1
ATOM 2390 O O . VAL A 1 284 ? 22.376 6.664 -22.785 1.00 96.44 284 VAL A O 1
ATOM 2393 N N . THR A 1 285 ? 21.305 5.769 -24.541 1.00 95.25 285 THR A N 1
ATOM 2394 C CA . THR A 1 285 ? 20.018 5.596 -23.847 1.00 95.25 285 THR A CA 1
ATOM 2395 C C . THR A 1 285 ? 20.156 4.601 -22.700 1.00 95.25 285 THR A C 1
ATOM 2397 O O . THR A 1 285 ? 19.737 4.907 -21.584 1.00 95.25 285 THR A O 1
ATOM 2400 N N . TYR A 1 286 ? 20.781 3.449 -22.952 1.00 96.06 286 TYR A N 1
ATOM 2401 C CA . TYR A 1 286 ? 21.000 2.426 -21.935 1.00 96.06 286 TYR A CA 1
ATOM 2402 C C . TYR A 1 286 ? 21.906 2.924 -20.803 1.00 96.06 286 TYR A C 1
ATOM 2404 O O . TYR A 1 286 ? 21.556 2.784 -19.639 1.00 96.06 286 TYR A O 1
ATOM 2412 N N . SER A 1 287 ? 23.010 3.603 -21.117 1.00 96.56 287 SER A N 1
ATOM 2413 C CA . SER A 1 287 ? 23.937 4.174 -20.132 1.00 96.56 287 SER A CA 1
ATOM 2414 C C . SER A 1 287 ? 23.269 5.231 -19.236 1.00 96.56 287 SER A C 1
ATOM 2416 O O . SER A 1 287 ? 23.474 5.273 -18.017 1.00 96.56 287 SER A O 1
ATOM 2418 N N . ARG A 1 288 ? 22.389 6.068 -19.808 1.00 95.62 288 ARG A N 1
ATOM 2419 C CA . ARG A 1 288 ? 21.566 7.025 -19.043 1.00 95.62 288 ARG A CA 1
ATOM 2420 C C . ARG A 1 288 ? 20.514 6.339 -18.174 1.00 95.62 288 ARG A C 1
ATOM 2422 O O . ARG A 1 288 ? 20.249 6.828 -17.078 1.00 95.62 288 ARG A O 1
ATOM 2429 N N . PHE A 1 289 ? 19.946 5.228 -18.635 1.00 94.00 289 PHE A N 1
ATOM 2430 C CA . PHE A 1 289 ? 19.051 4.402 -17.830 1.00 94.00 289 PHE A CA 1
ATOM 2431 C C . PHE A 1 289 ? 19.787 3.726 -16.674 1.00 94.00 289 PHE A C 1
ATOM 2433 O O . PHE A 1 289 ? 19.392 3.881 -15.524 1.00 94.00 289 PHE A O 1
ATOM 2440 N N . GLU A 1 290 ? 20.902 3.060 -16.957 1.00 93.00 290 GLU A N 1
ATOM 2441 C CA . GLU A 1 290 ? 21.695 2.310 -15.986 1.00 93.00 290 GLU A CA 1
ATOM 2442 C C . GLU A 1 290 ? 22.263 3.206 -14.871 1.00 93.00 290 GLU A C 1
ATOM 2444 O O . GLU A 1 290 ? 22.333 2.799 -13.711 1.00 93.00 290 GLU A O 1
ATOM 2449 N N . SER A 1 291 ? 22.566 4.468 -15.192 1.00 92.56 291 SER A N 1
ATOM 2450 C CA . SER A 1 291 ? 22.949 5.505 -14.222 1.00 92.56 291 SER A CA 1
ATOM 2451 C C . SER A 1 291 ? 21.773 6.191 -13.501 1.00 92.56 291 SER A C 1
ATOM 2453 O O . SER A 1 291 ? 21.994 7.158 -12.773 1.00 92.56 291 SER A O 1
ATOM 2455 N N . GLY A 1 292 ? 20.532 5.726 -13.689 1.00 89.56 292 GLY A N 1
ATOM 2456 C CA . GLY A 1 292 ? 19.325 6.244 -13.029 1.00 89.56 292 GLY A CA 1
ATOM 2457 C C . GLY A 1 292 ? 18.846 7.614 -13.529 1.00 89.56 292 GLY A C 1
ATOM 2458 O O . GLY A 1 292 ? 17.955 8.207 -12.928 1.00 89.56 292 GLY A O 1
ATOM 2459 N N . LYS A 1 293 ? 19.420 8.139 -14.621 1.00 90.75 293 LYS A N 1
ATOM 2460 C CA . LYS A 1 293 ? 19.152 9.493 -15.151 1.00 90.75 293 LYS A CA 1
ATOM 2461 C C . LYS A 1 293 ? 17.980 9.561 -16.135 1.00 90.75 293 LYS A C 1
ATOM 2463 O O . LYS A 1 293 ? 17.641 10.652 -16.596 1.00 90.75 293 LYS A O 1
ATOM 2468 N N . GLN A 1 294 ? 17.430 8.420 -16.544 1.00 89.81 294 GLN A N 1
ATOM 2469 C CA . GLN A 1 294 ? 16.356 8.327 -17.530 1.00 89.81 294 GLN A CA 1
ATOM 2470 C C . GLN A 1 294 ? 15.617 6.991 -17.401 1.00 89.81 294 GLN A C 1
ATOM 2472 O O . GLN A 1 294 ? 16.251 5.945 -17.406 1.00 89.81 294 GLN A O 1
ATOM 2477 N N . ASP A 1 295 ? 14.287 7.000 -17.387 1.00 85.50 295 ASP A N 1
ATOM 2478 C CA . ASP A 1 295 ? 13.504 5.762 -17.469 1.00 85.50 295 ASP A CA 1
ATOM 2479 C C . ASP A 1 295 ? 13.371 5.243 -18.911 1.00 85.50 295 ASP A C 1
ATOM 2481 O O . ASP A 1 295 ? 13.434 5.996 -19.889 1.00 85.50 295 ASP A O 1
ATOM 2485 N N . MET A 1 296 ? 13.143 3.935 -19.040 1.00 87.31 296 MET A N 1
ATOM 2486 C CA . MET A 1 296 ? 12.836 3.261 -20.306 1.00 87.31 296 MET A CA 1
ATOM 2487 C C . MET A 1 296 ? 11.347 2.889 -20.389 1.00 87.31 296 MET A C 1
ATOM 2489 O O . MET A 1 296 ? 10.634 2.854 -19.388 1.00 87.31 296 MET A O 1
ATOM 2493 N N . ASN A 1 297 ? 10.858 2.634 -21.604 1.00 85.38 297 ASN A N 1
ATOM 2494 C CA . ASN A 1 297 ? 9.484 2.178 -21.835 1.00 85.38 297 ASN A CA 1
ATOM 2495 C C . ASN A 1 297 ? 9.333 0.674 -21.512 1.00 85.38 297 ASN A C 1
ATOM 2497 O O . ASN A 1 297 ? 10.311 -0.073 -21.598 1.00 85.38 297 ASN A O 1
ATOM 2501 N N . SER A 1 298 ? 8.106 0.222 -21.210 1.00 80.00 298 SER A N 1
ATOM 2502 C CA . SER A 1 298 ? 7.807 -1.186 -20.881 1.00 80.00 298 SER A CA 1
ATOM 2503 C C . SER A 1 298 ? 8.374 -2.194 -21.886 1.00 80.00 298 SER A C 1
ATOM 2505 O O . SER A 1 298 ? 8.954 -3.194 -21.477 1.00 80.00 298 SER A O 1
ATOM 2507 N N . ASN A 1 299 ? 8.254 -1.939 -23.195 1.00 85.19 299 ASN A N 1
ATOM 2508 C CA . ASN A 1 299 ? 8.682 -2.892 -24.220 1.00 85.19 299 ASN A CA 1
ATOM 2509 C C . ASN A 1 299 ? 10.204 -3.094 -24.213 1.00 85.19 299 ASN A C 1
ATOM 2511 O O . ASN A 1 299 ? 10.674 -4.228 -24.170 1.00 85.19 299 ASN A O 1
ATOM 2515 N N . SER A 1 300 ? 10.976 -2.006 -24.166 1.00 90.00 300 SER A N 1
ATOM 2516 C CA . SER A 1 300 ? 12.434 -2.100 -24.056 1.00 90.00 300 SER A CA 1
ATOM 2517 C C . SER A 1 300 ? 12.869 -2.739 -22.729 1.00 90.00 300 SER A C 1
ATOM 2519 O O . SER A 1 300 ? 13.826 -3.504 -22.717 1.00 90.00 300 SER A O 1
ATOM 2521 N N . ILE A 1 301 ? 12.152 -2.506 -21.619 1.00 88.00 301 ILE A N 1
ATOM 2522 C CA . ILE A 1 301 ? 12.419 -3.202 -20.345 1.00 88.00 301 ILE A CA 1
ATOM 2523 C C . ILE A 1 301 ? 12.148 -4.711 -20.483 1.00 88.00 301 ILE A C 1
ATOM 2525 O O . ILE A 1 301 ? 13.004 -5.512 -20.118 1.00 88.00 301 ILE A O 1
ATOM 2529 N N . LYS A 1 302 ? 11.010 -5.120 -21.060 1.00 85.12 302 LYS A N 1
ATOM 2530 C CA . LYS A 1 302 ? 10.679 -6.537 -21.311 1.00 85.12 302 LYS A CA 1
ATOM 2531 C C . LYS A 1 302 ? 11.744 -7.223 -22.179 1.00 85.12 302 LYS A C 1
ATOM 2533 O O . LYS A 1 302 ? 12.159 -8.338 -21.870 1.00 85.12 302 LYS A O 1
ATOM 2538 N N . GLN A 1 303 ? 12.248 -6.538 -23.208 1.00 90.38 303 GLN A N 1
ATOM 2539 C CA . GLN A 1 303 ? 13.351 -7.028 -24.042 1.00 90.38 303 GLN A CA 1
ATOM 2540 C C . GLN A 1 303 ? 14.669 -7.176 -23.260 1.00 90.38 303 GLN A C 1
ATOM 2542 O O . GLN A 1 303 ? 15.363 -8.175 -23.443 1.00 90.38 303 GLN A O 1
ATOM 2547 N N . LEU A 1 304 ? 15.001 -6.242 -22.357 1.00 91.19 304 LEU A N 1
ATOM 2548 C CA . LEU A 1 304 ? 16.183 -6.350 -21.486 1.00 91.19 304 LEU A CA 1
ATOM 2549 C C . LEU A 1 304 ? 16.087 -7.552 -20.537 1.00 91.19 304 LEU A C 1
ATOM 2551 O O . LEU A 1 304 ? 17.056 -8.295 -20.406 1.00 91.19 304 LEU A O 1
ATOM 2555 N N . PHE A 1 305 ? 14.924 -7.774 -19.916 1.00 88.81 305 PHE A N 1
ATOM 2556 C CA . PHE A 1 305 ? 14.680 -8.959 -19.084 1.00 88.81 305 PHE A CA 1
ATOM 2557 C C . PHE A 1 305 ? 14.883 -10.243 -19.890 1.00 88.81 305 PHE A C 1
ATOM 2559 O O . PHE A 1 305 ? 15.656 -11.104 -19.477 1.00 88.81 305 PHE A O 1
ATOM 2566 N N . HIS A 1 306 ? 14.288 -10.328 -21.083 1.00 88.81 306 HIS A N 1
ATOM 2567 C CA . HIS A 1 306 ? 14.463 -11.473 -21.975 1.00 88.81 306 HIS A CA 1
ATOM 2568 C C . HIS A 1 306 ? 15.937 -11.698 -22.363 1.00 88.81 306 HIS A C 1
ATOM 2570 O O . HIS A 1 306 ? 16.429 -12.816 -22.244 1.00 88.81 306 HIS A O 1
ATOM 2576 N N . LYS A 1 307 ? 16.684 -10.653 -22.761 1.00 93.38 307 LYS A N 1
ATOM 2577 C CA . LYS A 1 307 ? 18.121 -10.763 -23.110 1.00 93.38 307 LYS A CA 1
ATOM 2578 C C . LYS A 1 307 ? 18.979 -11.186 -21.901 1.00 93.38 307 LYS A C 1
ATOM 2580 O O . LYS A 1 307 ? 19.983 -11.883 -22.044 1.00 93.38 307 LYS A O 1
ATOM 2585 N N . LEU A 1 308 ? 18.548 -10.843 -20.687 1.00 88.62 308 LEU A N 1
ATOM 2586 C CA . LEU A 1 308 ? 19.158 -11.286 -19.430 1.00 88.62 308 LEU A CA 1
ATOM 2587 C C . LEU A 1 308 ? 18.613 -12.634 -18.912 1.00 88.62 308 LEU A C 1
ATOM 2589 O O . LEU A 1 308 ? 19.077 -13.090 -17.871 1.00 88.62 308 LEU A O 1
ATOM 2593 N N . ASN A 1 309 ? 17.750 -13.347 -19.646 1.00 86.38 309 ASN A N 1
ATOM 2594 C CA . ASN A 1 309 ? 17.065 -14.575 -19.197 1.00 86.38 309 ASN A CA 1
ATOM 2595 C C . ASN A 1 309 ? 16.378 -14.402 -17.825 1.00 86.38 309 ASN A C 1
ATOM 2597 O O . ASN A 1 309 ? 16.476 -15.268 -16.958 1.00 86.38 309 ASN A O 1
ATOM 2601 N N . LEU A 1 310 ? 15.738 -13.252 -17.614 1.00 81.38 310 LEU A N 1
ATOM 2602 C CA . LEU A 1 310 ? 15.020 -12.900 -16.393 1.00 81.38 310 LEU A CA 1
ATOM 2603 C C . LEU A 1 310 ? 13.515 -12.934 -16.644 1.00 81.38 310 LEU A C 1
ATOM 2605 O O . LEU A 1 310 ? 13.030 -12.473 -17.679 1.00 81.38 310 LEU A O 1
ATOM 2609 N N . GLU A 1 311 ? 12.768 -13.402 -15.654 1.00 73.44 311 GLU A N 1
ATOM 2610 C CA . GLU A 1 311 ? 11.312 -13.345 -15.663 1.00 73.44 311 GLU A CA 1
ATOM 2611 C C . GLU A 1 311 ? 10.813 -11.928 -15.331 1.00 73.44 311 GLU A C 1
ATOM 2613 O O . GLU A 1 311 ? 11.184 -11.337 -14.316 1.00 73.44 311 GLU A O 1
ATOM 2618 N N . TYR A 1 312 ? 9.973 -11.358 -16.200 1.00 70.56 312 TYR A N 1
ATOM 2619 C CA . TYR A 1 312 ? 9.395 -10.021 -16.022 1.00 70.56 312 TYR A CA 1
ATOM 2620 C C . TYR A 1 312 ? 7.982 -10.095 -15.436 1.00 70.56 312 TYR A C 1
ATOM 2622 O O . TYR A 1 312 ? 7.095 -10.652 -16.074 1.00 70.56 312 TYR A O 1
ATOM 2630 N N . GLY A 1 313 ? 7.756 -9.472 -14.274 1.00 64.50 313 GLY A N 1
ATOM 2631 C CA . GLY A 1 313 ? 6.418 -9.318 -13.675 1.00 64.50 313 GLY A CA 1
ATOM 2632 C C . GLY A 1 313 ? 5.921 -10.520 -12.866 1.00 64.50 313 GLY A C 1
ATOM 2633 O O . GLY A 1 313 ? 4.816 -10.473 -12.323 1.00 64.50 313 GLY A O 1
ATOM 2634 N N . TYR A 1 314 ? 6.737 -11.570 -12.761 1.00 58.47 314 TYR A N 1
ATOM 2635 C CA . TYR A 1 314 ? 6.372 -12.819 -12.112 1.00 58.47 314 TYR A CA 1
ATOM 2636 C C . TYR A 1 314 ? 6.566 -12.797 -10.592 1.00 58.47 314 TYR A C 1
ATOM 2638 O O . TYR A 1 314 ? 7.473 -12.182 -10.025 1.00 58.47 314 TYR A O 1
ATOM 2646 N N . VAL A 1 315 ? 5.679 -13.539 -9.948 1.00 60.62 315 VAL A N 1
ATOM 2647 C CA . VAL A 1 315 ? 5.546 -13.776 -8.520 1.00 60.62 315 VAL A CA 1
ATOM 2648 C C . VAL A 1 315 ? 5.727 -15.270 -8.299 1.00 60.62 315 VAL A C 1
ATOM 2650 O O . VAL A 1 315 ? 5.136 -16.081 -9.008 1.00 60.62 315 VAL A O 1
ATOM 2653 N N . LEU A 1 316 ? 6.539 -15.630 -7.312 1.00 49.84 316 LEU A N 1
ATOM 2654 C CA . LEU A 1 316 ? 6.688 -17.002 -6.844 1.00 49.84 316 LEU A CA 1
ATOM 2655 C C . LEU A 1 316 ? 5.585 -17.255 -5.808 1.00 49.84 316 LEU A C 1
ATOM 2657 O O . LEU A 1 316 ? 5.480 -16.508 -4.832 1.00 49.84 316 LEU A O 1
ATOM 2661 N N . CYS A 1 317 ? 4.749 -18.269 -6.025 1.00 50.84 317 CYS A N 1
ATOM 2662 C CA . CYS A 1 317 ? 3.835 -18.747 -4.989 1.00 50.84 317 CYS A CA 1
ATOM 2663 C C . CYS A 1 317 ? 4.614 -19.626 -4.000 1.00 50.84 317 CYS A C 1
ATOM 2665 O O . CYS A 1 317 ? 5.228 -20.609 -4.403 1.00 50.84 317 CYS A O 1
ATOM 2667 N N . ASP A 1 318 ? 4.597 -19.234 -2.726 1.00 44.12 318 ASP A N 1
ATOM 2668 C CA . ASP A 1 318 ? 5.076 -20.019 -1.580 1.00 44.12 318 ASP A CA 1
ATOM 2669 C C . ASP A 1 318 ? 4.163 -21.242 -1.356 1.00 44.12 318 ASP A C 1
ATOM 2671 O O . ASP A 1 318 ? 2.971 -21.162 -1.650 1.00 44.12 318 ASP A O 1
ATOM 2675 N N . ASP A 1 319 ? 4.681 -22.333 -0.787 1.00 40.88 319 ASP A N 1
ATOM 2676 C CA . ASP A 1 319 ? 3.948 -23.563 -0.434 1.00 40.88 319 ASP A CA 1
ATOM 2677 C C . ASP A 1 319 ? 2.709 -23.321 0.454 1.00 40.88 319 ASP A C 1
ATOM 2679 O O . ASP A 1 319 ? 1.752 -24.102 0.431 1.00 40.88 319 ASP A O 1
ATOM 2683 N N . HIS A 1 320 ? 2.689 -22.214 1.208 1.00 43.28 320 HIS A N 1
ATOM 2684 C CA . HIS A 1 320 ? 1.519 -21.744 1.969 1.00 43.28 320 HIS A CA 1
ATOM 2685 C C . HIS A 1 320 ? 0.324 -21.379 1.066 1.00 43.28 320 HIS A C 1
ATOM 2687 O O . HIS A 1 320 ? -0.822 -21.370 1.515 1.00 43.28 320 HIS A O 1
ATOM 2693 N N . TRP A 1 321 ? 0.591 -21.097 -0.208 1.00 43.41 321 TRP A N 1
ATOM 2694 C CA . TRP A 1 321 ? -0.369 -21.000 -1.298 1.00 43.41 321 TRP A CA 1
ATOM 2695 C C . TRP A 1 321 ? -0.109 -22.151 -2.269 1.00 43.41 321 TRP A C 1
ATOM 2697 O O . TRP A 1 321 ? 0.448 -21.943 -3.351 1.00 43.41 321 TRP A O 1
ATOM 2707 N N . GLN A 1 322 ? -0.542 -23.364 -1.902 1.00 43.41 322 GLN A N 1
ATOM 2708 C CA . GLN A 1 322 ? -0.602 -24.469 -2.863 1.00 43.41 322 GLN A CA 1
ATOM 2709 C C . GLN A 1 322 ? -1.262 -23.962 -4.145 1.00 43.41 322 GLN A C 1
ATOM 2711 O O . GLN A 1 322 ? -2.310 -23.321 -4.094 1.00 43.41 322 GLN A O 1
ATOM 2716 N N . ILE A 1 323 ? -0.642 -24.199 -5.301 1.00 39.31 323 ILE A N 1
ATOM 2717 C CA . ILE A 1 323 ? -1.089 -23.535 -6.531 1.00 39.31 323 ILE A CA 1
ATOM 2718 C C . ILE A 1 323 ? -2.417 -24.099 -7.039 1.00 39.31 323 ILE A C 1
ATOM 2720 O O . ILE A 1 323 ? -3.032 -23.512 -7.918 1.00 39.31 323 ILE A O 1
ATOM 2724 N N . ASP A 1 324 ? -2.918 -25.198 -6.499 1.00 41.28 324 ASP A N 1
ATOM 2725 C CA . ASP A 1 324 ? -3.885 -26.024 -7.206 1.00 41.28 324 ASP A CA 1
ATOM 2726 C C . ASP A 1 324 ? -5.330 -26.071 -6.627 1.00 41.28 324 ASP A C 1
ATOM 2728 O O . ASP A 1 324 ? -6.097 -26.911 -7.083 1.00 41.28 324 ASP A O 1
ATOM 2732 N N . ASP A 1 325 ? -5.844 -25.207 -5.726 1.00 39.16 325 ASP A N 1
ATOM 2733 C CA . ASP A 1 325 ? -5.267 -24.373 -4.639 1.00 39.16 325 ASP A CA 1
ATOM 2734 C C . ASP A 1 325 ? -5.272 -22.824 -4.859 1.00 39.16 325 ASP A C 1
ATOM 2736 O O . ASP A 1 325 ? -5.705 -22.031 -4.018 1.00 39.16 325 ASP A O 1
ATOM 2740 N N . VAL A 1 326 ? -4.806 -22.369 -6.027 1.00 40.03 326 VAL A N 1
ATOM 2741 C CA . VAL A 1 326 ? -4.856 -20.978 -6.545 1.00 40.03 326 VAL A CA 1
ATOM 2742 C C . VAL A 1 326 ? -5.377 -20.956 -7.994 1.00 40.03 326 VAL A C 1
ATOM 2744 O O . VAL A 1 326 ? -5.957 -19.952 -8.419 1.00 40.03 326 VAL A O 1
ATOM 2747 N N . LEU A 1 327 ? -5.170 -22.043 -8.746 1.00 37.88 327 LEU A N 1
ATOM 2748 C CA . LEU A 1 327 ? -5.777 -22.380 -10.041 1.00 37.88 327 LEU A CA 1
ATOM 2749 C C . LEU A 1 327 ? -7.288 -22.623 -9.929 1.00 37.88 327 LEU A C 1
ATOM 2751 O O . LEU A 1 327 ? -7.955 -22.380 -10.955 1.00 37.88 327 LEU A O 1
#

Mean predicted aligned error: 7.34 Å

Organism: NCBI:txid322505

pLDDT: mean 83.28, std 14.79, range [37.88, 97.56]

Foldseek 3Di:
DAKWKDFQDDDDDDWDKDFLLCLLVLLCVVLVHDLCQLCQLQDDPVVSVCSNVVNGHDAPLSSCQSCLLSQHHCQRMFMAHAPVVVVVLVLVLVLLVCVLVPVLVVSQVSLVVDPDDDDLLRQLVSLLSNCVSVVPLVSLVVSLCSRCVPLVDDDLVSHSGGLVSLVSNVVSCVSVCVCQVDVVVLVSSLVSLVPRHDLVSSLLRLLLSLVSLVVHDDDPVSVVVSVVSVVSSVVSCVVVVDDRDNPRDDNSPRYDHNLCVLVVLCVVVVHDLCRLCVPQHDSVQNVCVNVSNDDDDPVSSVSSCVSSVHDTSIDTDDPVCPVVNSD

Nearest PDB structures (foldseek):
  3u3w-assembly1_B  TM=2.262E-01  e=1.691E-03  Bacillus thuringiensis Bt407
  4yv6-assembly2_D  TM=3.173E-01  e=1.516E-02  Streptococcus dysgalactiae
  2awi-assembly1_F  TM=2.107E-01  e=9.264E-03  Enterococcus faecalis
  8w15-assembly1_B  TM=2.331E-01  e=4.760E-01  Homo sapiens
  8amz-assembly1_P  TM=2.362E-01  e=7.122E-01  Spinacia oleracea

Solvent-accessible surface area (backbone atoms only — not comparable to full-atom values): 18356 Å² total; per-residue (Å²): 123,59,47,42,34,40,50,60,80,83,86,88,77,90,69,56,74,40,41,58,25,46,48,49,47,42,57,32,56,77,67,72,51,51,69,67,48,57,34,48,59,72,61,55,72,73,56,51,64,30,20,41,68,65,74,45,61,61,50,69,72,54,47,46,50,48,38,25,30,69,19,40,78,58,71,53,39,33,37,26,30,54,54,68,56,45,52,50,53,51,51,52,42,53,41,40,51,27,50,66,73,64,40,52,71,61,26,52,51,61,57,71,69,63,82,72,90,68,54,74,70,54,43,26,51,49,31,34,52,48,13,62,75,71,68,35,66,65,39,35,49,55,20,47,38,53,49,36,76,55,70,94,72,74,55,67,94,73,50,48,62,22,65,70,53,49,53,54,51,52,52,50,33,52,75,73,41,55,45,72,76,34,70,63,61,57,50,55,49,53,52,49,39,67,73,55,39,39,66,75,57,31,33,71,42,46,47,34,52,51,55,53,51,71,76,33,95,69,53,74,72,48,52,54,51,52,50,54,52,49,55,52,31,54,54,38,30,64,75,70,69,58,78,95,58,6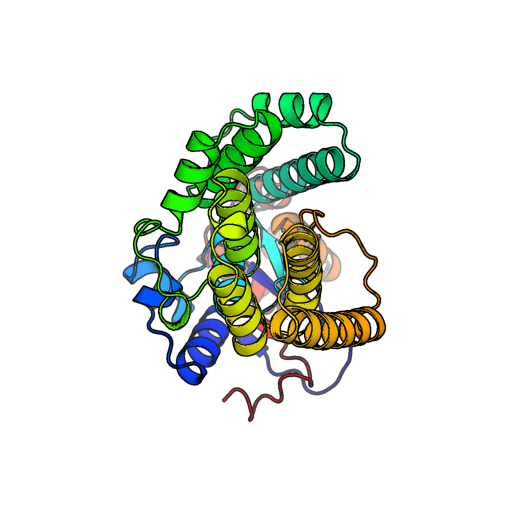3,78,60,67,85,73,80,84,32,62,46,37,40,34,59,52,51,47,52,55,35,55,78,67,72,51,51,64,57,70,64,18,59,100,62,53,51,47,70,58,45,54,35,23,51,69,59,74,41,89,72,55,59,67,50,50,53,51,46,28,53,78,66,77,43,81,77,35,32,32,63,52,53,81,94,50,45,61,83,81,64,108